Protein AF-A0A3N3RPP2-F1 (afdb_monomer)

Radius of gyration: 21.58 Å; Cα contacts (8 Å, |Δi|>4): 247; chains: 1; bounding box: 49×52×51 Å

Solvent-accessible surface area (backbone atoms only — not comparable to full-atom values): 15433 Å² total; per-residue (Å²): 104,76,77,50,37,67,41,62,64,54,20,53,54,49,34,52,50,49,47,53,53,48,52,54,26,49,79,69,74,69,60,57,75,76,60,50,55,58,38,52,54,33,48,52,41,52,51,50,60,73,68,40,67,64,54,58,57,49,50,56,52,38,20,72,74,71,26,59,71,57,78,78,52,50,74,65,40,25,48,36,26,5,50,34,68,46,33,44,62,52,54,67,40,84,35,64,70,44,52,50,40,31,47,48,40,27,52,35,27,56,74,72,46,84,54,66,67,60,38,51,47,24,38,50,53,29,53,54,30,49,51,44,41,49,54,74,65,55,52,78,73,79,50,65,56,90,91,54,98,74,58,61,88,66,47,65,65,60,55,44,69,46,51,36,98,75,11,37,63,60,40,98,90,41,71,86,28,40,54,59,56,50,49,40,52,49,46,51,49,30,50,44,52,30,48,46,68,45,40,89,52,57,71,60,14,53,52,51,41,52,44,50,53,49,26,50,50,53,38,34,57,35,23,75,40,59,49,59,71,80,56,48,74,70,68,44,47,66,35,54,53,42,49,53,51,51,40,55,51,49,50,56,58,52,42,73,79,47,56,71,72,60,38,52,52,50,53,51,52,52,51,51,51,53,51,53,53,49,51,52,56,63,72,76,104

Structure (mmCIF, N/CA/C/O backbone):
data_AF-A0A3N3RPP2-F1
#
_entry.id   AF-A0A3N3RPP2-F1
#
loop_
_atom_site.group_PDB
_atom_site.id
_atom_site.type_symbol
_atom_site.label_atom_id
_atom_site.label_alt_id
_atom_site.label_comp_id
_atom_site.label_asym_id
_atom_site.label_entity_id
_atom_site.label_seq_id
_atom_site.pdbx_PDB_ins_code
_atom_site.Cartn_x
_atom_site.Cartn_y
_atom_site.Cartn_z
_atom_site.occupancy
_atom_site.B_iso_or_equiv
_atom_site.auth_seq_id
_atom_site.auth_comp_id
_atom_site.auth_asym_id
_atom_site.auth_atom_id
_atom_site.pdbx_PDB_model_num
ATOM 1 N N . MET A 1 1 ? 3.188 -25.349 1.422 1.00 56.44 1 MET A N 1
ATOM 2 C CA . MET A 1 1 ? 4.435 -24.585 1.651 1.00 56.44 1 MET A CA 1
ATOM 3 C C . MET A 1 1 ? 5.275 -24.517 0.391 1.00 56.44 1 MET A C 1
ATOM 5 O O . MET A 1 1 ? 5.331 -23.436 -0.161 1.00 56.44 1 MET A O 1
ATOM 9 N N . ILE A 1 2 ? 5.780 -25.639 -0.134 1.00 58.84 2 ILE A N 1
ATOM 10 C CA . ILE A 1 2 ? 6.580 -25.669 -1.381 1.00 58.84 2 ILE A CA 1
ATOM 11 C C . ILE A 1 2 ? 5.849 -25.000 -2.567 1.00 58.84 2 ILE A C 1
ATOM 13 O O . ILE A 1 2 ? 6.429 -24.249 -3.338 1.00 58.84 2 ILE A O 1
ATOM 17 N N . PHE A 1 3 ? 4.528 -25.182 -2.671 1.00 60.00 3 PHE A N 1
ATOM 18 C CA . PHE A 1 3 ? 3.735 -24.527 -3.720 1.00 60.00 3 PHE A CA 1
ATOM 19 C C . PHE A 1 3 ? 3.575 -23.003 -3.526 1.00 60.00 3 PHE A C 1
ATOM 21 O O . PHE A 1 3 ? 3.452 -22.271 -4.498 1.00 60.00 3 PHE A O 1
ATOM 28 N N . LEU A 1 4 ? 3.594 -22.513 -2.278 1.00 57.47 4 LEU A N 1
ATOM 29 C CA . LEU A 1 4 ? 3.495 -21.077 -1.965 1.00 57.47 4 LEU A CA 1
ATOM 30 C C . LEU A 1 4 ? 4.836 -20.362 -2.172 1.00 57.47 4 LEU A C 1
ATOM 32 O O . LEU A 1 4 ? 4.848 -19.203 -2.574 1.00 57.47 4 LEU A O 1
ATOM 36 N N . THR A 1 5 ? 5.953 -21.049 -1.918 1.00 64.19 5 THR A N 1
ATOM 37 C CA . THR A 1 5 ? 7.308 -20.510 -2.105 1.00 64.19 5 THR A CA 1
ATOM 38 C C . THR A 1 5 ? 7.717 -20.415 -3.577 1.00 64.19 5 THR A C 1
ATOM 40 O O . THR A 1 5 ? 8.609 -19.643 -3.908 1.00 64.19 5 THR A O 1
ATOM 43 N N . ASN A 1 6 ? 7.022 -21.129 -4.466 1.00 71.94 6 ASN A N 1
ATOM 44 C CA . ASN A 1 6 ? 7.250 -21.075 -5.912 1.00 71.94 6 ASN A CA 1
ATOM 45 C C . ASN A 1 6 ? 6.778 -19.740 -6.534 1.00 71.94 6 ASN A C 1
ATOM 47 O O . ASN A 1 6 ? 7.349 -19.245 -7.501 1.00 71.94 6 ASN A O 1
ATOM 51 N N . GLN A 1 7 ? 5.758 -19.091 -5.958 1.00 80.50 7 GLN A N 1
ATOM 52 C CA . GLN A 1 7 ? 5.345 -17.764 -6.416 1.00 80.50 7 GLN A CA 1
ATOM 53 C C . GLN A 1 7 ? 6.217 -16.681 -5.762 1.00 80.50 7 GLN A C 1
ATOM 55 O O . GLN A 1 7 ? 6.037 -16.362 -4.589 1.00 80.50 7 GLN A O 1
ATOM 60 N N . GLU A 1 8 ? 7.119 -16.068 -6.535 1.00 82.12 8 GLU A N 1
ATOM 61 C CA . GLU A 1 8 ? 8.167 -15.150 -6.045 1.00 82.12 8 GLU A CA 1
ATOM 62 C C . GLU A 1 8 ? 7.655 -14.039 -5.112 1.00 82.12 8 GLU A C 1
ATOM 64 O O . GLU A 1 8 ? 8.208 -13.828 -4.033 1.00 82.12 8 GLU A O 1
ATOM 69 N N . GLN A 1 9 ? 6.561 -13.359 -5.475 1.00 81.19 9 GLN A N 1
ATOM 70 C CA . GLN A 1 9 ? 5.974 -12.312 -4.627 1.00 81.19 9 GLN A CA 1
ATOM 71 C C . GLN A 1 9 ? 5.439 -12.854 -3.297 1.00 81.19 9 GLN A C 1
ATOM 73 O O . GLN A 1 9 ? 5.628 -12.236 -2.251 1.00 81.19 9 GLN A O 1
ATOM 78 N N . VAL A 1 10 ? 4.754 -14.001 -3.337 1.00 84.94 10 VAL A N 1
ATOM 79 C CA . VAL A 1 10 ? 4.171 -14.628 -2.144 1.00 84.94 10 VAL A CA 1
ATOM 80 C C . VAL A 1 10 ? 5.288 -15.127 -1.240 1.00 84.94 10 VAL A C 1
ATOM 82 O O . VAL A 1 10 ? 5.221 -14.912 -0.032 1.00 84.94 10 VAL A O 1
ATOM 85 N N . ASN A 1 11 ? 6.339 -15.710 -1.818 1.00 85.62 11 ASN A N 1
ATOM 86 C CA . ASN A 1 11 ? 7.515 -16.157 -1.086 1.00 85.62 11 ASN A CA 1
ATOM 87 C C . ASN A 1 11 ? 8.239 -14.987 -0.405 1.00 85.62 11 ASN A C 1
ATOM 89 O O . ASN A 1 11 ? 8.542 -15.065 0.782 1.00 85.62 11 ASN A O 1
ATOM 93 N N . ALA A 1 12 ? 8.439 -13.869 -1.112 1.00 85.69 12 ALA A N 1
ATOM 94 C CA . ALA A 1 12 ? 9.055 -12.673 -0.541 1.00 85.69 12 ALA A CA 1
ATOM 95 C C . ALA A 1 12 ? 8.231 -12.101 0.627 1.00 85.69 12 ALA A C 1
ATOM 97 O O . ALA A 1 12 ? 8.775 -11.829 1.698 1.00 85.69 12 ALA A O 1
ATOM 98 N N . CYS A 1 13 ? 6.910 -11.967 0.464 1.00 85.56 13 CYS A N 1
ATOM 99 C CA . CYS A 1 13 ? 6.029 -11.521 1.547 1.00 85.56 13 CYS A CA 1
ATOM 100 C C . CYS A 1 13 ? 6.030 -12.498 2.733 1.00 85.56 13 CYS A C 1
ATOM 102 O O . CYS A 1 13 ? 6.073 -12.069 3.888 1.00 85.56 13 CYS A O 1
ATOM 104 N N . PHE A 1 14 ? 6.014 -13.803 2.455 1.00 86.12 14 PHE A N 1
ATOM 105 C CA . PHE A 1 14 ? 6.058 -14.845 3.473 1.00 86.12 14 PHE A CA 1
ATOM 106 C C . PHE A 1 14 ? 7.360 -14.783 4.279 1.00 86.12 14 PHE A C 1
ATOM 108 O O . PHE A 1 14 ? 7.293 -14.707 5.504 1.00 86.12 14 PHE A O 1
ATOM 115 N N . PHE A 1 15 ? 8.514 -14.710 3.609 1.00 86.06 15 PHE A N 1
ATOM 116 C CA . PHE A 1 15 ? 9.828 -14.586 4.242 1.00 86.06 15 PHE A CA 1
ATOM 117 C C . PHE A 1 15 ? 9.906 -13.390 5.196 1.00 86.06 15 PHE A C 1
ATOM 119 O O . PHE A 1 15 ? 10.392 -13.504 6.324 1.00 86.06 15 PHE A O 1
ATOM 126 N N . VAL A 1 16 ? 9.414 -12.229 4.755 1.00 86.25 16 VAL A N 1
ATOM 127 C CA . VAL A 1 16 ? 9.425 -10.998 5.556 1.00 86.25 16 VAL A CA 1
ATOM 128 C C . VAL A 1 16 ? 8.540 -11.153 6.793 1.00 86.25 16 VAL A C 1
ATOM 130 O O . VAL A 1 16 ? 8.982 -10.854 7.903 1.00 86.25 16 VAL A O 1
ATOM 133 N N . LEU A 1 17 ? 7.316 -11.665 6.634 1.00 85.75 17 LEU A N 1
ATOM 134 C CA . LEU A 1 17 ? 6.401 -11.877 7.758 1.00 85.75 17 LEU A CA 1
ATOM 135 C C . LEU A 1 17 ? 6.959 -12.876 8.771 1.00 85.75 17 LEU A C 1
ATOM 137 O O . LEU A 1 17 ? 6.955 -12.589 9.971 1.00 85.75 17 LEU A O 1
ATOM 141 N N . THR A 1 18 ? 7.463 -14.027 8.320 1.00 86.50 18 THR A N 1
ATOM 142 C CA . THR A 1 18 ? 8.032 -15.030 9.231 1.00 86.50 18 THR A CA 1
ATOM 143 C C . THR A 1 18 ? 9.283 -14.512 9.925 1.00 86.50 18 THR A C 1
ATOM 145 O O . THR A 1 18 ? 9.475 -14.807 11.105 1.00 86.50 18 THR A O 1
ATOM 148 N N . SER A 1 19 ? 10.098 -13.696 9.252 1.00 85.44 19 SER A N 1
ATOM 149 C CA . SER A 1 19 ? 11.271 -13.050 9.850 1.00 85.44 19 SER A CA 1
ATOM 150 C C . SER A 1 19 ? 10.877 -12.048 10.936 1.00 85.44 19 SER A C 1
ATOM 152 O O . SER A 1 19 ? 11.414 -12.109 12.041 1.00 85.44 19 SER A O 1
ATOM 154 N N . ILE A 1 20 ? 9.884 -11.188 10.683 1.00 85.56 20 ILE A N 1
ATOM 155 C CA . ILE A 1 20 ? 9.375 -10.229 11.679 1.00 85.56 20 ILE A CA 1
ATOM 156 C C . ILE A 1 20 ? 8.785 -10.959 12.892 1.00 85.56 20 ILE A C 1
ATOM 158 O O . ILE A 1 20 ? 9.089 -10.611 14.033 1.00 85.56 20 ILE A O 1
ATOM 162 N N . VAL A 1 21 ? 7.970 -11.993 12.665 1.00 85.81 21 VAL A N 1
ATOM 163 C CA . VAL A 1 21 ? 7.380 -12.797 13.749 1.00 85.81 21 VAL A CA 1
ATOM 164 C C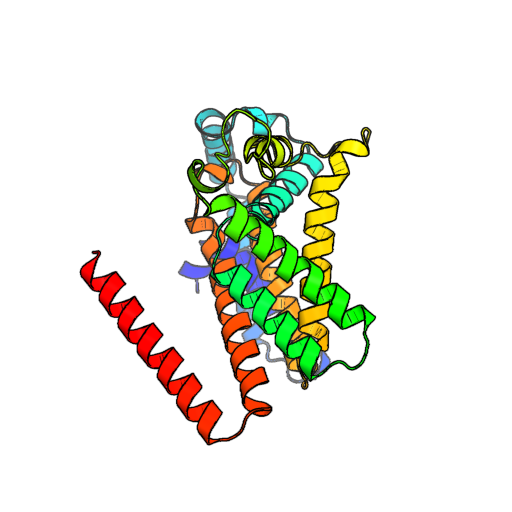 . VAL A 1 21 ? 8.464 -13.528 14.543 1.00 85.81 21 VAL A C 1
ATOM 166 O O . VAL A 1 21 ? 8.405 -13.558 15.771 1.00 85.81 21 VAL A O 1
ATOM 169 N N . SER A 1 22 ? 9.479 -14.071 13.869 1.00 85.69 22 SER A N 1
ATOM 170 C CA . SER A 1 22 ? 10.611 -14.734 14.525 1.00 85.69 22 SER A CA 1
ATOM 171 C C . SER A 1 22 ? 11.380 -13.760 15.414 1.00 85.69 22 SER A C 1
ATOM 173 O O . SER A 1 22 ? 11.577 -14.052 16.590 1.00 85.69 22 SER A O 1
ATOM 175 N N . LEU A 1 23 ? 11.723 -12.571 14.904 1.00 86.00 23 LEU A N 1
ATOM 176 C CA . LEU A 1 23 ? 12.376 -11.515 15.685 1.00 86.00 23 LEU A CA 1
ATOM 177 C C . LEU A 1 23 ? 11.532 -11.104 16.895 1.00 86.00 23 LEU A C 1
ATOM 179 O O . LEU A 1 23 ? 12.048 -11.025 18.009 1.00 86.00 23 LEU A O 1
ATOM 183 N N . TYR A 1 24 ? 10.224 -10.917 16.707 1.00 86.12 24 TYR A N 1
ATOM 184 C CA . TYR A 1 24 ? 9.309 -10.600 17.802 1.00 86.12 24 TYR A CA 1
ATOM 185 C C . TYR A 1 24 ? 9.299 -11.689 18.884 1.00 86.12 24 TYR A C 1
ATOM 187 O O . TYR A 1 24 ? 9.324 -11.385 20.076 1.00 86.12 24 TYR A O 1
ATOM 195 N N . LEU A 1 25 ? 9.277 -12.965 18.501 1.00 86.75 25 LEU A N 1
ATOM 196 C CA . LEU A 1 25 ? 9.286 -14.078 19.452 1.00 86.75 25 LEU A CA 1
ATOM 197 C C . LEU A 1 25 ? 10.641 -14.248 20.155 1.00 86.75 25 LEU A C 1
ATOM 199 O O . LEU A 1 25 ? 10.648 -14.611 21.332 1.00 86.75 25 LEU A O 1
ATOM 203 N N . ILE A 1 26 ? 11.756 -13.953 19.474 1.00 87.88 26 ILE A N 1
ATOM 204 C CA . ILE A 1 26 ? 13.108 -13.939 20.061 1.00 87.88 26 ILE A CA 1
ATOM 205 C C . ILE A 1 26 ? 13.197 -12.864 21.142 1.00 87.88 26 ILE A C 1
ATOM 207 O O . ILE A 1 26 ? 13.562 -13.172 22.273 1.00 87.88 26 ILE A O 1
ATOM 211 N N . VAL A 1 27 ? 12.782 -11.632 20.830 1.00 87.25 27 VAL A N 1
ATOM 212 C CA . VAL A 1 27 ? 12.802 -10.508 21.784 1.00 87.25 27 VAL A CA 1
ATOM 213 C C . VAL A 1 27 ? 11.928 -10.790 23.012 1.00 87.25 27 VAL A C 1
ATOM 215 O O . VAL A 1 27 ? 12.263 -10.376 24.115 1.00 87.25 27 VAL A O 1
ATOM 218 N N . ASN A 1 28 ? 10.834 -11.538 22.848 1.00 86.00 28 ASN A N 1
ATOM 219 C CA . ASN A 1 28 ? 9.948 -11.916 23.953 1.00 86.00 28 ASN A CA 1
ATOM 220 C C . ASN A 1 28 ? 10.333 -13.237 24.651 1.00 86.00 28 ASN A C 1
ATOM 222 O O . ASN A 1 28 ? 9.564 -13.716 25.487 1.00 86.00 28 ASN A O 1
ATOM 226 N N . GLY A 1 29 ? 11.462 -13.862 24.295 1.00 84.25 29 GLY A N 1
ATOM 227 C CA . GLY A 1 29 ? 11.945 -15.106 24.911 1.00 84.25 29 GLY A CA 1
ATOM 228 C C . GLY A 1 29 ? 11.074 -16.346 24.658 1.00 84.25 29 GLY A C 1
ATOM 229 O O . GLY A 1 29 ? 11.224 -17.352 25.343 1.00 84.25 29 GLY A O 1
ATOM 230 N N . ARG A 1 30 ? 10.148 -16.299 23.690 1.00 83.88 30 ARG A N 1
ATOM 231 C CA . ARG A 1 30 ? 9.201 -17.392 23.364 1.00 83.88 30 ARG A CA 1
ATOM 232 C C . ARG A 1 30 ? 9.505 -18.057 22.024 1.00 83.88 30 ARG A C 1
ATOM 234 O O . ARG A 1 30 ? 8.625 -18.649 21.400 1.00 83.88 30 ARG A O 1
ATOM 241 N N . TYR A 1 31 ? 10.729 -17.901 21.537 1.00 83.75 31 TYR A N 1
ATOM 242 C CA . TYR A 1 31 ? 11.098 -18.390 20.222 1.00 83.75 31 TYR A CA 1
ATOM 243 C C . TYR A 1 31 ? 11.218 -19.911 20.196 1.00 83.75 31 TYR A C 1
ATOM 245 O O . TYR A 1 31 ? 11.938 -20.509 20.991 1.00 83.75 31 TYR A O 1
ATOM 253 N N . ASN A 1 32 ? 10.529 -20.534 19.243 1.00 83.69 32 ASN A N 1
ATOM 254 C CA . ASN A 1 32 ? 10.657 -21.956 18.969 1.00 83.69 32 ASN A CA 1
ATOM 255 C C . ASN A 1 32 ? 11.469 -22.139 17.686 1.00 83.69 32 ASN A C 1
ATOM 257 O O . ASN A 1 32 ? 11.074 -21.638 16.634 1.00 83.69 32 ASN A O 1
ATOM 261 N N . TYR A 1 33 ? 12.561 -22.905 17.761 1.00 80.44 33 TYR A N 1
ATOM 262 C CA . TYR A 1 33 ? 13.429 -23.195 16.616 1.00 80.44 33 TYR A CA 1
ATOM 263 C C . TYR A 1 33 ? 12.666 -23.797 15.426 1.00 80.44 33 TYR A C 1
ATOM 265 O O . TYR A 1 33 ? 13.074 -23.613 14.289 1.00 80.44 33 TYR A O 1
ATOM 273 N N . LYS A 1 34 ? 11.517 -24.451 15.644 1.00 82.44 34 LYS A N 1
ATOM 274 C CA . LYS A 1 34 ? 10.678 -24.977 14.555 1.00 82.44 34 LYS A CA 1
ATOM 275 C C . LYS A 1 34 ? 10.177 -23.886 13.595 1.00 82.44 34 LYS A C 1
ATOM 277 O O . LYS A 1 34 ? 9.935 -24.186 12.432 1.00 82.44 34 LYS A O 1
ATOM 282 N N . LEU A 1 35 ? 10.050 -22.631 14.043 1.00 81.00 35 LEU A N 1
ATOM 283 C CA . LEU A 1 35 ? 9.689 -21.500 13.176 1.00 81.00 35 LEU A CA 1
ATOM 284 C C . LEU A 1 35 ? 10.825 -21.092 12.226 1.00 81.00 35 LEU A C 1
ATOM 286 O O . LEU A 1 35 ? 10.535 -20.610 11.131 1.00 81.00 35 LEU A O 1
ATOM 290 N N . SER A 1 36 ? 12.094 -21.329 12.591 1.00 79.38 36 SER A N 1
ATOM 291 C CA . SER A 1 36 ? 13.239 -20.985 11.732 1.00 79.38 36 SER A CA 1
ATOM 292 C C . SER A 1 36 ? 13.231 -21.782 10.432 1.00 79.38 36 SER A C 1
ATOM 294 O O . SER A 1 36 ? 13.593 -21.252 9.385 1.00 79.38 36 SER A O 1
ATOM 296 N N . VAL A 1 37 ? 12.747 -23.027 10.487 1.00 84.38 37 VAL A N 1
ATOM 297 C CA . VAL A 1 37 ? 12.647 -23.936 9.339 1.00 84.38 37 VAL A CA 1
ATOM 298 C C . VAL A 1 37 ? 11.854 -23.292 8.202 1.00 84.38 37 VAL A C 1
ATOM 300 O O . VAL A 1 37 ? 12.259 -23.379 7.046 1.00 84.38 37 VAL A O 1
ATOM 303 N N . PHE A 1 38 ? 10.769 -22.577 8.512 1.00 83.56 38 PHE A N 1
ATOM 304 C CA . PHE A 1 38 ? 9.955 -21.913 7.493 1.00 83.56 38 PHE A CA 1
ATOM 305 C C . PHE A 1 38 ? 10.690 -20.759 6.809 1.00 83.56 38 PHE A C 1
ATOM 307 O O . PHE A 1 38 ? 10.639 -20.653 5.584 1.00 83.56 38 PHE A O 1
ATOM 314 N N . SER A 1 39 ? 11.400 -19.928 7.575 1.00 83.88 39 SER A N 1
ATOM 315 C CA . SER A 1 39 ? 12.201 -18.837 7.012 1.00 83.88 39 SER A CA 1
ATOM 316 C C . SER A 1 39 ? 13.389 -19.360 6.200 1.00 83.88 39 SER A C 1
ATOM 318 O O . SER A 1 39 ? 13.694 -18.794 5.156 1.00 83.88 39 SER A O 1
ATOM 320 N N . ILE A 1 40 ? 14.025 -20.457 6.629 1.00 86.00 40 ILE A N 1
ATOM 321 C CA . ILE A 1 40 ? 15.154 -21.076 5.914 1.00 86.00 40 ILE A CA 1
ATOM 322 C C . ILE A 1 40 ? 14.700 -21.659 4.572 1.00 86.00 40 ILE A C 1
ATOM 324 O O . ILE A 1 40 ? 15.331 -21.387 3.555 1.00 86.00 40 ILE A O 1
ATOM 328 N N . ILE A 1 41 ? 13.594 -22.413 4.546 1.00 86.94 41 ILE A N 1
ATOM 329 C CA . ILE A 1 41 ? 13.043 -22.970 3.298 1.00 86.94 41 ILE A CA 1
ATOM 330 C C . ILE A 1 41 ? 12.660 -21.840 2.336 1.00 86.94 41 ILE A C 1
ATOM 332 O O . ILE A 1 41 ? 13.009 -21.878 1.161 1.00 86.94 41 ILE A O 1
ATOM 336 N N . SER A 1 42 ? 11.982 -20.807 2.841 1.00 87.56 42 SER A N 1
ATOM 337 C CA . SER A 1 42 ? 11.590 -19.643 2.043 1.00 87.56 42 SER A CA 1
ATOM 338 C C . SER A 1 42 ? 12.802 -18.900 1.463 1.00 87.56 42 SER A C 1
ATOM 340 O O . SER A 1 42 ? 12.799 -18.559 0.279 1.00 87.56 42 SER A O 1
ATOM 342 N N . LEU A 1 43 ? 13.869 -18.727 2.253 1.00 87.25 43 LEU A N 1
ATOM 343 C CA . LEU A 1 43 ? 15.124 -18.128 1.800 1.00 87.25 43 LEU A CA 1
ATOM 344 C C . LEU A 1 43 ? 15.820 -18.975 0.728 1.00 87.25 43 LEU A C 1
ATOM 346 O O . LEU A 1 43 ? 16.273 -18.426 -0.273 1.00 87.25 43 LEU A O 1
ATOM 350 N N . ALA A 1 44 ? 15.889 -20.294 0.919 1.00 87.88 44 ALA A N 1
ATOM 351 C CA . ALA A 1 44 ? 16.488 -21.206 -0.052 1.00 87.88 44 ALA A CA 1
ATOM 352 C C . ALA A 1 44 ? 15.769 -21.128 -1.409 1.00 87.88 44 ALA A C 1
ATOM 354 O O . ALA A 1 44 ? 16.420 -21.022 -2.446 1.00 87.88 44 ALA A O 1
ATOM 355 N N . GLU A 1 45 ? 14.437 -21.082 -1.395 1.00 87.00 45 GLU A N 1
ATOM 356 C CA . GLU A 1 45 ? 13.607 -20.919 -2.594 1.00 87.00 45 GLU A CA 1
ATOM 357 C C . GLU A 1 45 ? 13.786 -19.540 -3.252 1.00 87.00 45 GLU A C 1
ATOM 359 O O . GLU A 1 45 ? 13.855 -19.447 -4.475 1.00 87.00 45 GLU A O 1
ATOM 364 N N . LEU A 1 46 ? 13.930 -18.457 -2.472 1.00 86.31 46 LEU A N 1
ATOM 365 C CA . LEU A 1 46 ? 14.236 -17.129 -3.027 1.00 86.31 46 LEU A CA 1
ATOM 366 C C . LEU A 1 46 ? 15.605 -17.108 -3.719 1.00 86.31 46 LEU A C 1
ATOM 368 O O . LEU A 1 46 ? 15.722 -16.585 -4.827 1.00 86.31 46 LEU A O 1
ATOM 372 N N . ILE A 1 47 ? 16.630 -17.694 -3.093 1.00 87.00 47 ILE A N 1
ATOM 373 C CA . ILE A 1 47 ? 17.972 -17.808 -3.681 1.00 87.00 47 ILE A CA 1
ATOM 374 C C . ILE A 1 47 ? 17.910 -18.647 -4.958 1.00 87.00 47 ILE A C 1
ATOM 376 O O . ILE A 1 47 ? 18.463 -18.244 -5.981 1.00 87.00 47 ILE A O 1
ATOM 380 N N . PHE A 1 48 ? 17.205 -19.778 -4.927 1.00 86.62 48 PHE A N 1
ATOM 381 C CA . PHE A 1 48 ? 17.016 -20.627 -6.098 1.00 86.62 48 PHE A CA 1
ATOM 382 C C . PHE A 1 48 ? 16.336 -19.857 -7.240 1.00 86.62 48 PHE A C 1
ATOM 384 O O . PHE A 1 48 ? 16.876 -19.798 -8.344 1.00 86.62 48 PHE A O 1
ATOM 391 N N . SER A 1 49 ? 15.227 -19.162 -6.970 1.00 83.75 49 SER A N 1
ATOM 392 C CA . SER A 1 49 ? 14.531 -18.370 -7.992 1.00 83.75 49 SER A CA 1
ATOM 393 C C . SER A 1 49 ? 15.433 -17.291 -8.599 1.00 83.75 49 SER A C 1
ATOM 395 O O . SER A 1 49 ? 15.494 -17.147 -9.819 1.00 83.75 49 SER A O 1
ATOM 397 N N . LEU A 1 50 ? 16.207 -16.574 -7.780 1.00 81.56 50 LEU A N 1
ATOM 398 C CA . LEU A 1 50 ? 17.092 -15.502 -8.253 1.00 81.56 50 LEU A CA 1
ATOM 399 C C . LEU A 1 50 ? 18.317 -16.004 -9.033 1.00 81.56 50 LEU A C 1
ATOM 401 O O . LEU A 1 50 ? 18.814 -15.294 -9.904 1.00 81.56 50 LEU A O 1
ATOM 405 N N . THR A 1 51 ? 18.815 -17.202 -8.725 1.00 84.00 51 THR A N 1
ATOM 406 C CA . THR A 1 51 ? 20.033 -17.761 -9.339 1.00 84.00 51 THR A CA 1
ATOM 407 C C . THR A 1 51 ? 19.762 -18.592 -10.589 1.00 84.00 51 THR A C 1
ATOM 409 O O . THR A 1 51 ? 20.691 -18.888 -11.342 1.00 84.00 51 THR A O 1
ATOM 412 N N . THR A 1 52 ? 18.506 -18.957 -10.856 1.00 85.62 52 THR A N 1
ATOM 413 C CA . THR A 1 52 ? 18.174 -19.752 -12.042 1.00 85.62 52 THR A CA 1
ATOM 414 C C . THR A 1 52 ? 18.378 -18.957 -13.344 1.00 85.62 52 THR A C 1
ATOM 416 O O . THR A 1 52 ? 17.779 -17.896 -13.542 1.00 85.62 52 THR A O 1
ATOM 419 N N . PRO A 1 53 ? 19.157 -19.482 -14.311 1.00 83.38 53 PRO A N 1
ATOM 420 C CA . PRO A 1 53 ? 19.432 -18.780 -15.568 1.00 83.38 53 PRO A CA 1
ATOM 421 C C . PRO A 1 53 ? 18.180 -18.635 -16.449 1.00 83.38 53 PRO A C 1
ATOM 423 O O . PRO A 1 53 ? 18.075 -17.700 -17.244 1.00 83.38 53 PRO A O 1
ATOM 426 N N . GLY A 1 54 ? 17.196 -19.526 -16.278 1.00 83.25 54 GLY A N 1
ATOM 427 C CA . GLY A 1 54 ? 15.916 -19.468 -16.985 1.00 83.25 54 GLY A CA 1
ATOM 428 C C . GLY A 1 54 ? 15.140 -18.175 -16.723 1.00 83.25 54 GLY A C 1
ATOM 429 O O . GLY A 1 54 ? 14.502 -17.655 -17.639 1.00 83.25 54 GLY A O 1
ATOM 430 N N . ASN A 1 55 ? 15.255 -17.599 -15.522 1.00 82.38 55 ASN A N 1
ATOM 431 C CA . ASN A 1 55 ? 14.614 -16.328 -15.195 1.00 82.38 55 ASN A CA 1
ATOM 432 C C . ASN A 1 55 ? 15.205 -15.158 -15.995 1.00 82.38 55 ASN A C 1
ATOM 434 O O . ASN A 1 55 ? 14.453 -14.317 -16.488 1.00 82.38 55 ASN A O 1
ATOM 438 N N . ALA A 1 56 ? 16.523 -15.142 -16.214 1.00 82.75 56 ALA A N 1
ATOM 439 C CA . ALA A 1 56 ? 17.177 -14.126 -17.040 1.00 82.75 56 ALA A CA 1
ATOM 440 C C . ALA A 1 56 ? 16.785 -14.244 -18.525 1.00 82.75 56 ALA A C 1
ATOM 442 O O . ALA A 1 56 ? 16.476 -13.238 -19.167 1.00 82.75 56 ALA A O 1
ATOM 443 N N . LEU A 1 57 ? 16.731 -15.471 -19.061 1.00 86.31 57 LEU A N 1
ATOM 444 C CA . LEU A 1 57 ? 16.296 -15.723 -20.441 1.00 86.31 57 LEU A CA 1
ATOM 445 C C . LEU A 1 57 ? 14.828 -15.334 -20.660 1.00 86.31 57 LEU A C 1
ATOM 447 O O . LEU A 1 57 ? 14.496 -14.691 -21.659 1.00 86.31 57 LEU A O 1
ATOM 451 N N . ARG A 1 58 ? 13.952 -15.665 -19.703 1.00 85.12 58 ARG A N 1
ATOM 452 C CA . ARG A 1 58 ? 12.543 -15.259 -19.729 1.00 85.12 58 ARG A CA 1
ATOM 453 C C . ARG A 1 58 ? 12.402 -13.741 -19.675 1.00 85.12 58 ARG A C 1
ATOM 455 O O . ARG A 1 58 ? 11.681 -13.187 -20.499 1.00 85.12 58 ARG A O 1
ATOM 462 N N . ALA A 1 59 ? 13.123 -13.072 -18.776 1.00 83.44 59 ALA A N 1
ATOM 463 C CA . ALA A 1 59 ? 13.094 -11.616 -18.680 1.00 83.44 59 ALA A CA 1
ATOM 464 C C . ALA A 1 59 ? 13.532 -10.952 -19.998 1.00 83.44 59 ALA A C 1
ATOM 466 O O . ALA A 1 59 ? 12.886 -10.010 -20.447 1.00 83.44 59 ALA A O 1
ATOM 467 N N . ALA A 1 60 ? 14.568 -11.469 -20.668 1.00 84.75 60 ALA A N 1
ATOM 468 C CA . ALA A 1 60 ? 14.996 -10.964 -21.975 1.00 84.75 60 ALA A CA 1
ATOM 469 C C . ALA A 1 60 ? 13.913 -11.135 -23.059 1.00 84.75 60 ALA A C 1
ATOM 471 O O . ALA A 1 60 ? 13.672 -10.218 -23.846 1.00 84.75 60 ALA A O 1
ATOM 472 N N . HIS A 1 61 ? 13.223 -12.280 -23.078 1.00 86.25 61 HIS A N 1
ATOM 473 C CA . HIS A 1 61 ? 12.103 -12.511 -23.993 1.00 86.25 61 HIS A CA 1
ATOM 474 C C . HIS A 1 61 ? 10.907 -11.591 -23.690 1.00 86.25 61 HIS A C 1
ATOM 476 O O . HIS A 1 61 ? 10.302 -11.035 -24.606 1.00 86.25 61 HIS A O 1
ATOM 482 N N . GLU A 1 62 ? 10.586 -11.386 -22.411 1.00 85.12 62 GLU A N 1
ATOM 483 C CA . GLU A 1 62 ? 9.492 -10.518 -21.966 1.00 85.12 62 GLU A CA 1
ATOM 484 C C . GLU A 1 62 ? 9.754 -9.039 -22.263 1.00 85.12 62 GLU A C 1
ATOM 486 O O . GLU A 1 62 ? 8.828 -8.343 -22.673 1.00 85.12 62 GLU A O 1
ATOM 491 N N . ILE A 1 63 ? 10.999 -8.570 -22.130 1.00 85.94 63 ILE A N 1
ATOM 492 C CA . ILE A 1 63 ? 11.392 -7.208 -22.523 1.00 85.94 63 ILE A CA 1
ATOM 493 C C . ILE A 1 63 ? 11.094 -6.986 -24.005 1.00 85.94 63 ILE A C 1
ATOM 495 O O . ILE A 1 63 ? 10.411 -6.031 -24.354 1.00 85.94 63 ILE A O 1
ATOM 499 N N . ASN A 1 64 ? 11.537 -7.894 -24.876 1.00 85.44 64 ASN A N 1
ATOM 500 C CA . ASN A 1 64 ? 11.325 -7.744 -26.318 1.00 85.44 64 ASN A CA 1
ATOM 501 C C . ASN A 1 64 ? 9.843 -7.822 -26.714 1.00 85.44 64 ASN A C 1
ATOM 503 O O . ASN A 1 64 ? 9.434 -7.181 -27.678 1.00 85.44 64 ASN A O 1
ATOM 507 N N . LYS A 1 65 ? 9.048 -8.617 -25.990 1.00 85.25 65 LYS A N 1
ATOM 508 C CA . LYS A 1 65 ? 7.640 -8.869 -26.318 1.00 85.25 65 LYS A CA 1
ATOM 509 C C . LYS A 1 65 ? 6.679 -7.821 -25.759 1.00 85.25 65 LYS A C 1
ATOM 511 O O . LYS A 1 65 ? 5.731 -7.454 -26.444 1.00 85.25 65 LYS A O 1
ATOM 516 N N . TRP A 1 66 ? 6.873 -7.409 -24.509 1.00 79.44 66 TRP A N 1
ATOM 517 C CA . TRP A 1 66 ? 5.882 -6.631 -23.760 1.00 79.44 66 TRP A CA 1
ATOM 518 C C . TRP A 1 66 ? 6.326 -5.207 -23.482 1.00 79.44 66 TRP A C 1
ATOM 520 O O . TRP A 1 66 ? 5.485 -4.314 -23.479 1.00 79.44 66 TRP A O 1
ATOM 530 N N . PHE A 1 67 ? 7.616 -4.988 -23.215 1.00 81.62 67 PHE A N 1
ATOM 531 C CA . PHE A 1 67 ? 8.081 -3.677 -22.780 1.00 81.62 67 PHE A CA 1
ATOM 532 C C . PHE A 1 67 ? 9.541 -3.402 -23.180 1.00 81.62 67 PHE A C 1
ATOM 534 O O . PHE A 1 67 ? 10.440 -3.474 -22.337 1.00 81.62 67 PHE A O 1
ATOM 541 N N . PRO A 1 68 ? 9.804 -3.072 -24.463 1.00 80.00 68 PRO A N 1
ATOM 542 C CA . PRO A 1 68 ? 11.169 -2.908 -24.977 1.00 80.00 68 PRO A CA 1
ATOM 543 C C . PRO A 1 68 ? 11.953 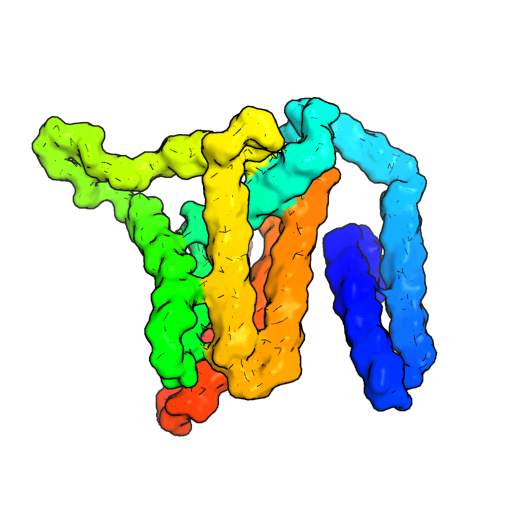-1.781 -24.294 1.00 80.00 68 PRO A C 1
ATOM 545 O O . PRO A 1 68 ? 13.156 -1.908 -24.056 1.00 80.00 68 PRO A O 1
ATOM 548 N N . GLU A 1 69 ? 11.269 -0.697 -23.918 1.00 81.00 69 GLU A N 1
ATOM 549 C CA . GLU A 1 69 ? 11.873 0.468 -23.256 1.00 81.00 69 GLU A CA 1
ATOM 550 C C . GLU A 1 69 ? 12.432 0.148 -21.859 1.00 81.00 69 GLU A C 1
ATOM 552 O O . GLU A 1 69 ? 13.366 0.809 -21.398 1.00 81.00 69 GLU A O 1
ATOM 557 N N . TYR A 1 70 ? 11.960 -0.935 -21.227 1.00 83.12 70 TYR A N 1
ATOM 558 C CA . TYR A 1 70 ? 12.454 -1.421 -19.935 1.00 83.12 70 TYR A CA 1
ATOM 559 C C . TYR A 1 70 ? 13.956 -1.732 -19.936 1.00 83.12 70 TYR A C 1
ATOM 561 O O . TYR A 1 70 ? 14.610 -1.665 -18.892 1.00 83.12 70 TYR A O 1
ATOM 569 N N . LYS A 1 71 ? 14.531 -2.053 -21.104 1.00 82.75 71 LYS A N 1
ATOM 570 C CA . LYS A 1 71 ? 15.970 -2.317 -21.252 1.00 82.75 71 LYS A CA 1
ATOM 571 C C . LYS A 1 71 ? 16.828 -1.117 -20.838 1.00 82.75 71 LYS A C 1
ATOM 573 O O . LYS A 1 71 ? 17.918 -1.307 -20.309 1.00 82.75 71 LYS A O 1
ATOM 578 N N . ASN A 1 72 ? 16.317 0.096 -21.039 1.00 84.00 72 ASN A N 1
ATOM 579 C CA . ASN A 1 72 ? 17.026 1.343 -20.754 1.00 84.00 72 ASN A CA 1
ATOM 580 C C . ASN A 1 72 ? 16.742 1.871 -19.337 1.00 84.00 72 ASN A C 1
ATOM 582 O O . ASN A 1 72 ? 17.146 2.982 -18.992 1.00 84.00 72 ASN A O 1
ATOM 586 N N . PHE A 1 73 ? 16.007 1.118 -18.511 1.00 83.44 73 PHE A N 1
ATOM 587 C CA . PHE A 1 73 ? 15.611 1.578 -17.186 1.00 83.44 73 PHE A CA 1
ATOM 588 C C . PHE A 1 73 ? 16.706 1.332 -16.153 1.00 83.44 73 PHE A C 1
ATOM 590 O O . PHE A 1 73 ? 17.076 0.195 -15.848 1.00 83.44 73 PHE A O 1
ATOM 597 N N . ASN A 1 74 ? 17.138 2.424 -15.528 1.00 86.56 74 ASN A N 1
ATOM 598 C CA . ASN A 1 74 ? 17.971 2.378 -14.336 1.00 86.56 74 ASN A CA 1
ATOM 599 C C . ASN A 1 74 ? 17.147 1.945 -13.114 1.00 86.56 74 ASN A C 1
ATOM 601 O O . ASN A 1 74 ? 15.915 1.906 -13.146 1.00 86.56 74 ASN A O 1
ATOM 605 N N . PHE A 1 75 ? 17.829 1.658 -12.003 1.00 85.25 75 PHE A N 1
ATOM 606 C CA . PHE A 1 75 ? 17.191 1.266 -10.741 1.00 85.25 75 PHE A CA 1
ATOM 607 C C . PHE A 1 75 ? 16.073 2.233 -10.306 1.00 85.25 75 PHE A C 1
ATOM 609 O O . PHE A 1 75 ? 14.991 1.792 -9.928 1.00 85.25 75 PHE A O 1
ATOM 616 N N . LEU A 1 76 ? 16.304 3.545 -10.422 1.00 84.88 76 LEU A N 1
ATOM 617 C CA . LEU A 1 76 ? 15.322 4.570 -10.052 1.00 84.88 76 LEU A CA 1
ATOM 618 C C . LEU A 1 76 ? 14.072 4.545 -10.933 1.00 84.88 76 LEU A C 1
ATOM 620 O O . LEU A 1 76 ? 12.972 4.674 -10.414 1.00 84.88 76 LEU A O 1
ATOM 624 N N . ASN A 1 77 ? 14.227 4.304 -12.236 1.00 83.81 77 ASN A N 1
ATOM 625 C CA . ASN A 1 77 ? 13.097 4.216 -13.160 1.00 83.81 77 ASN A CA 1
ATOM 626 C C . ASN A 1 77 ? 12.242 2.981 -12.849 1.00 83.81 77 ASN A C 1
ATOM 628 O O . ASN A 1 77 ? 11.021 3.051 -12.885 1.00 83.81 77 ASN A O 1
ATOM 632 N N . LYS A 1 78 ? 12.874 1.858 -12.480 1.00 86.62 78 LYS A N 1
ATOM 633 C CA . LYS A 1 78 ? 12.172 0.635 -12.046 1.00 86.62 78 LYS A CA 1
ATOM 634 C C . LYS A 1 78 ? 11.415 0.847 -10.735 1.00 86.62 78 LYS A C 1
ATOM 636 O O . LYS A 1 78 ? 10.279 0.399 -10.589 1.00 86.62 78 LYS A O 1
ATOM 641 N N . LEU A 1 79 ? 12.024 1.566 -9.795 1.00 87.00 79 LEU A N 1
ATOM 642 C CA . LEU A 1 79 ? 11.383 1.934 -8.536 1.00 87.00 79 LEU A CA 1
ATOM 643 C C . LEU A 1 79 ? 10.189 2.870 -8.774 1.00 87.00 79 LEU A C 1
ATOM 645 O O . LEU A 1 79 ? 9.107 2.622 -8.241 1.00 87.00 79 LEU A O 1
ATOM 649 N N . ASP A 1 80 ? 10.353 3.895 -9.612 1.00 85.50 80 ASP A N 1
ATOM 650 C CA . ASP A 1 80 ? 9.278 4.813 -9.999 1.00 85.50 80 ASP A CA 1
ATOM 651 C C . ASP A 1 80 ? 8.136 4.091 -10.724 1.00 85.50 80 ASP A C 1
ATOM 653 O O . ASP A 1 80 ? 6.966 4.311 -10.420 1.00 85.50 80 ASP A O 1
ATOM 657 N N . LEU A 1 81 ? 8.459 3.153 -11.615 1.00 85.12 81 LEU A N 1
ATOM 658 C CA . LEU A 1 81 ? 7.483 2.290 -12.273 1.00 85.12 81 LEU A CA 1
ATOM 659 C C . LEU A 1 81 ? 6.663 1.495 -11.246 1.00 85.12 81 LEU A C 1
ATOM 661 O O . LEU A 1 81 ? 5.436 1.443 -11.334 1.00 85.12 81 LEU A O 1
ATOM 665 N N . GLY A 1 82 ? 7.326 0.943 -10.226 1.00 86.12 82 GLY A N 1
ATOM 666 C CA . GLY A 1 82 ? 6.678 0.282 -9.095 1.00 86.12 82 GLY A CA 1
ATOM 667 C C . GLY A 1 82 ? 5.720 1.212 -8.346 1.00 86.12 82 GLY A C 1
ATOM 668 O O . GLY A 1 82 ? 4.553 0.855 -8.160 1.00 86.12 82 GLY A O 1
ATOM 669 N N . ILE A 1 83 ? 6.175 2.416 -7.972 1.00 86.75 83 ILE A N 1
ATOM 670 C CA . ILE A 1 83 ? 5.358 3.415 -7.258 1.00 86.75 83 ILE A CA 1
ATOM 671 C C . ILE A 1 83 ? 4.170 3.862 -8.112 1.00 86.75 83 ILE A C 1
ATOM 673 O O . ILE A 1 83 ? 3.044 3.863 -7.622 1.00 86.75 83 ILE A O 1
ATOM 677 N N . SER A 1 84 ? 4.390 4.192 -9.384 1.00 83.06 84 SER A N 1
ATOM 678 C CA . SER A 1 84 ? 3.353 4.593 -10.342 1.00 83.06 84 SER A CA 1
ATOM 679 C C . SER A 1 84 ? 2.277 3.517 -10.484 1.00 83.06 84 SER A C 1
ATOM 681 O O . SER A 1 84 ? 1.077 3.791 -10.403 1.00 83.06 84 SER A O 1
ATOM 683 N N . SER A 1 85 ? 2.716 2.262 -10.597 1.00 81.44 85 SER A N 1
ATOM 684 C CA . SER A 1 85 ? 1.833 1.111 -10.752 1.00 81.44 85 SER A CA 1
ATOM 685 C C . SER A 1 85 ? 0.987 0.793 -9.513 1.00 81.44 85 SER A C 1
ATOM 687 O O . SER A 1 85 ? 0.024 0.035 -9.615 1.00 81.44 85 SER A O 1
ATOM 689 N N . PHE A 1 86 ? 1.352 1.340 -8.351 1.00 84.38 86 PHE A N 1
ATOM 690 C CA . PHE A 1 86 ? 0.531 1.355 -7.142 1.00 84.38 86 PHE A CA 1
ATOM 691 C C . PHE A 1 86 ? -0.321 2.633 -7.079 1.00 84.38 86 PHE A C 1
ATOM 693 O O . PHE A 1 86 ? -1.524 2.582 -6.856 1.00 84.38 86 PHE A O 1
ATOM 700 N N . GLY A 1 87 ? 0.286 3.788 -7.331 1.00 77.94 87 GLY A N 1
ATOM 701 C CA . GLY A 1 87 ? -0.354 5.095 -7.247 1.00 77.94 87 GLY A CA 1
ATOM 702 C C . GLY A 1 87 ? -1.628 5.203 -8.074 1.00 77.94 87 GLY A C 1
ATOM 703 O O . GLY A 1 87 ? -2.690 5.528 -7.538 1.00 77.94 87 GLY A O 1
ATOM 704 N N . LYS A 1 88 ? -1.533 4.887 -9.369 1.00 73.81 88 LYS A N 1
ATOM 705 C CA . LYS A 1 88 ? -2.649 5.064 -10.299 1.00 73.81 88 LYS A CA 1
ATOM 706 C C . LYS A 1 88 ? -3.839 4.137 -9.981 1.00 73.81 88 LYS A C 1
ATOM 708 O O . LYS A 1 88 ? -4.896 4.678 -9.666 1.00 73.81 88 LYS A O 1
ATOM 713 N N . PRO A 1 89 ? -3.694 2.795 -9.915 1.00 71.56 89 PRO A N 1
ATOM 714 C CA . PRO A 1 89 ? -4.840 1.894 -9.734 1.00 71.56 89 PRO A CA 1
ATOM 715 C C . PRO A 1 89 ? -5.554 2.006 -8.387 1.00 71.56 89 PRO A C 1
ATOM 717 O O . PRO A 1 89 ? -6.694 1.558 -8.244 1.00 71.56 89 PRO A O 1
ATOM 720 N N . PHE A 1 90 ? -4.873 2.545 -7.377 1.00 75.62 90 PHE A N 1
ATOM 721 C CA . PHE A 1 90 ? -5.349 2.495 -6.000 1.00 75.62 90 PHE A CA 1
ATOM 722 C C . PHE A 1 90 ? -5.749 3.852 -5.431 1.00 75.62 90 PHE A C 1
ATOM 724 O O . PHE A 1 90 ? -6.686 3.909 -4.639 1.00 75.62 90 PHE A O 1
ATOM 731 N N . PHE A 1 91 ? -5.112 4.945 -5.857 1.00 72.88 91 PHE A N 1
ATOM 732 C CA . PHE A 1 91 ? -5.532 6.290 -5.453 1.00 72.88 91 PHE A CA 1
ATOM 733 C C . PHE A 1 91 ? -6.306 7.031 -6.540 1.00 72.88 91 PHE A C 1
ATOM 735 O O . PHE A 1 91 ? -7.100 7.906 -6.195 1.00 72.88 91 PHE A O 1
ATOM 742 N N . LEU A 1 92 ? -6.078 6.714 -7.819 1.00 67.81 92 LEU A N 1
ATOM 743 C CA . LEU A 1 92 ? -6.502 7.554 -8.947 1.00 67.81 92 LEU A CA 1
ATOM 744 C C . LEU A 1 92 ? -7.396 6.829 -9.972 1.00 67.81 92 LEU A C 1
ATOM 746 O O . LEU A 1 92 ? -7.845 7.455 -10.927 1.00 67.81 92 LEU A O 1
ATOM 750 N N . ASP A 1 93 ? -7.684 5.544 -9.764 1.00 71.19 93 ASP A N 1
ATOM 751 C CA . ASP A 1 93 ? -8.648 4.770 -10.549 1.00 71.19 93 ASP A CA 1
ATOM 752 C C . ASP A 1 93 ? -9.901 4.437 -9.716 1.00 71.19 93 ASP A C 1
ATOM 754 O O . ASP A 1 93 ? -9.980 4.679 -8.509 1.00 71.19 93 ASP A O 1
ATOM 758 N N . MET A 1 94 ? -10.897 3.850 -10.382 1.00 66.50 94 MET A N 1
ATOM 759 C CA . MET A 1 94 ? -12.241 3.525 -9.880 1.00 66.50 94 MET A CA 1
ATOM 760 C C . MET A 1 94 ? -12.287 2.343 -8.894 1.00 66.50 94 MET A C 1
ATOM 762 O O . MET A 1 94 ? -13.143 1.460 -8.990 1.00 66.50 94 MET A O 1
ATOM 766 N N . ASN A 1 95 ? -11.360 2.289 -7.939 1.00 76.75 95 ASN A N 1
ATOM 767 C CA . ASN A 1 95 ? -11.229 1.159 -7.028 1.00 76.75 95 ASN A CA 1
ATOM 768 C C . ASN A 1 95 ? -12.093 1.318 -5.771 1.00 76.75 95 ASN A C 1
ATOM 770 O O . ASN A 1 95 ? -11.718 1.983 -4.805 1.00 76.75 95 ASN A O 1
ATOM 774 N N . ILE A 1 96 ? -13.240 0.637 -5.765 1.00 81.38 96 ILE A N 1
ATOM 775 C CA . ILE A 1 96 ? -14.219 0.688 -4.670 1.00 81.38 96 ILE A CA 1
ATOM 776 C C . ILE A 1 96 ? -13.609 0.232 -3.333 1.00 81.38 96 ILE A C 1
ATOM 778 O O . ILE A 1 96 ? -13.949 0.785 -2.288 1.00 81.38 96 ILE A O 1
ATOM 782 N N . LEU A 1 97 ? -12.689 -0.741 -3.340 1.00 82.56 97 LEU A N 1
ATOM 783 C CA . LEU A 1 97 ? -12.078 -1.249 -2.105 1.00 82.56 97 LEU A CA 1
ATOM 784 C C . LEU A 1 97 ? -11.184 -0.204 -1.432 1.00 82.56 97 LEU A C 1
ATOM 786 O O . LEU A 1 97 ? -11.217 -0.070 -0.209 1.00 82.56 97 LEU A O 1
ATOM 790 N N . PHE A 1 98 ? -10.419 0.558 -2.214 1.00 84.12 98 PHE A N 1
ATOM 791 C CA . PHE A 1 98 ? -9.607 1.653 -1.680 1.00 84.12 98 PHE A CA 1
ATOM 792 C C . PHE A 1 98 ? -10.461 2.829 -1.221 1.00 84.12 98 PHE A C 1
ATOM 794 O O . PHE A 1 98 ? -10.211 3.360 -0.140 1.00 84.12 98 PHE A O 1
ATOM 801 N N . LEU A 1 99 ? -11.503 3.182 -1.981 1.00 86.25 99 LEU A N 1
ATOM 802 C CA . LEU A 1 99 ? -12.460 4.209 -1.569 1.00 86.25 99 LEU A CA 1
ATOM 803 C C . LEU A 1 99 ? -13.081 3.865 -0.207 1.00 86.25 99 LEU A C 1
ATOM 805 O O . LEU A 1 99 ? -13.110 4.701 0.700 1.00 86.25 99 LEU A O 1
ATOM 809 N N . LEU A 1 100 ? -13.519 2.612 -0.042 1.00 89.31 100 LEU A N 1
ATOM 810 C CA . LEU A 1 100 ? -14.066 2.107 1.213 1.00 89.31 100 LEU A CA 1
ATOM 811 C C . LEU A 1 100 ? -13.028 2.151 2.342 1.00 89.31 100 LEU A C 1
ATOM 813 O O . LEU A 1 100 ? -13.348 2.589 3.445 1.00 89.31 100 LEU A O 1
ATOM 817 N N . LEU A 1 101 ? -11.783 1.739 2.081 1.00 90.69 101 LEU A N 1
ATOM 818 C CA . LEU A 1 101 ? -10.709 1.802 3.072 1.00 90.69 101 LEU A CA 1
ATOM 819 C C . LEU A 1 101 ? -10.465 3.243 3.545 1.00 90.69 101 LEU A C 1
ATOM 821 O O . LEU A 1 101 ? -10.449 3.485 4.754 1.00 90.69 101 LEU A O 1
ATOM 825 N N . PHE A 1 102 ? -10.317 4.203 2.627 1.00 91.31 102 PHE A N 1
ATOM 826 C CA . PHE A 1 102 ? -10.109 5.608 2.992 1.00 91.31 102 PHE A CA 1
ATOM 827 C C . PHE A 1 102 ? -11.287 6.173 3.778 1.00 91.31 102 PHE A C 1
ATOM 829 O O . PHE A 1 102 ? -11.074 6.845 4.787 1.00 91.31 102 PHE A O 1
ATOM 836 N N . PHE A 1 103 ? -12.514 5.848 3.370 1.00 91.69 103 PHE A N 1
ATOM 837 C CA . PHE A 1 103 ? -13.717 6.250 4.089 1.00 91.69 103 PHE A CA 1
ATOM 838 C C . PHE A 1 103 ? -13.731 5.726 5.532 1.00 91.69 103 PHE A C 1
ATOM 840 O O . PHE A 1 103 ? -13.974 6.490 6.468 1.00 91.69 103 PHE A O 1
ATOM 847 N N . LEU A 1 104 ? -13.431 4.439 5.736 1.00 92.00 104 LEU A N 1
ATOM 848 C CA . LEU A 1 104 ? -13.434 3.825 7.066 1.00 92.00 104 LEU A CA 1
ATOM 849 C C . LEU A 1 104 ? -12.338 4.397 7.969 1.00 92.00 104 LEU A C 1
ATOM 851 O O . LEU A 1 104 ? -12.602 4.673 9.140 1.00 92.0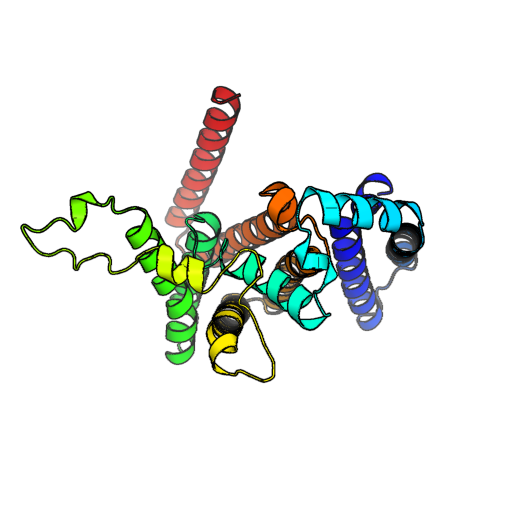0 104 LEU A O 1
ATOM 855 N N . ILE A 1 105 ? -11.128 4.603 7.440 1.00 92.81 105 ILE A N 1
ATOM 856 C CA . ILE A 1 105 ? -10.022 5.201 8.202 1.00 92.81 105 ILE A CA 1
ATOM 857 C C . ILE A 1 105 ? -10.332 6.657 8.561 1.00 92.81 105 ILE A C 1
ATOM 859 O O . ILE A 1 105 ? -10.140 7.049 9.715 1.00 92.81 105 ILE A O 1
ATOM 863 N N . PHE A 1 106 ? -10.875 7.441 7.625 1.00 93.25 106 PHE A N 1
ATOM 864 C CA . PHE A 1 106 ? -11.351 8.799 7.895 1.00 93.25 106 PHE A CA 1
ATOM 865 C C . PHE A 1 106 ? -12.421 8.813 8.998 1.00 93.25 106 PHE A C 1
ATOM 867 O O . PHE A 1 106 ? -12.299 9.569 9.963 1.00 93.25 106 PHE A O 1
ATOM 874 N N . LEU A 1 107 ? -13.426 7.936 8.917 1.00 91.38 107 LEU A N 1
ATOM 875 C CA . LEU A 1 107 ? -14.497 7.846 9.913 1.00 91.38 107 LEU A CA 1
ATOM 876 C C . LEU A 1 107 ? -13.971 7.451 11.302 1.00 91.38 107 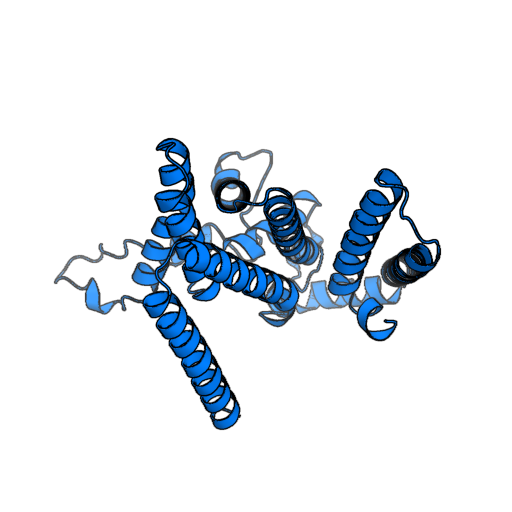LEU A C 1
ATOM 878 O O . LEU A 1 107 ? -14.366 8.051 12.306 1.00 91.38 107 LEU A O 1
ATOM 882 N N . LEU A 1 108 ? -13.074 6.464 11.373 1.00 90.94 108 LEU A N 1
ATOM 883 C CA . LEU A 1 108 ? -12.427 6.046 12.619 1.00 90.94 108 LEU A CA 1
ATOM 884 C C . LEU A 1 108 ? -11.627 7.188 13.243 1.00 90.94 108 LEU A C 1
ATOM 886 O O . LEU A 1 108 ? -11.774 7.471 14.433 1.00 90.94 108 LEU A O 1
ATOM 890 N N . THR A 1 109 ? -10.830 7.871 12.425 1.00 90.69 109 THR A N 1
ATOM 891 C CA . THR A 1 109 ? -9.998 8.996 12.857 1.00 90.69 109 THR A CA 1
ATOM 892 C C . THR A 1 109 ? -10.862 10.156 13.340 1.00 90.69 109 THR A C 1
ATOM 894 O O . THR A 1 109 ? -10.589 10.730 14.391 1.00 90.69 109 THR A O 1
ATOM 897 N N . TYR A 1 110 ? -11.946 10.473 12.629 1.00 89.06 110 TYR A N 1
ATOM 898 C CA . TYR A 1 110 ? -12.887 11.520 13.019 1.00 89.06 110 TYR A CA 1
ATOM 899 C C . TYR A 1 110 ? -13.537 11.237 14.379 1.00 89.06 110 TYR A C 1
ATOM 901 O O . TYR A 1 110 ? -13.650 12.142 15.206 1.00 89.06 110 TYR A O 1
ATOM 909 N N . ARG A 1 111 ? -13.922 9.980 14.637 1.00 86.75 111 ARG A N 1
ATOM 910 C CA . ARG A 1 111 ? -14.551 9.576 15.905 1.00 86.75 111 ARG A CA 1
ATOM 911 C C . ARG A 1 111 ? -13.571 9.508 17.073 1.00 86.75 111 ARG A C 1
ATOM 913 O O . ARG A 1 111 ? -13.931 9.896 18.179 1.00 86.75 111 ARG A O 1
ATOM 920 N N . LYS A 1 112 ? -12.366 8.976 16.852 1.00 85.25 112 LYS A N 1
ATOM 921 C CA . LYS A 1 112 ? -11.433 8.626 17.936 1.00 85.25 112 LYS A CA 1
ATOM 922 C C . LYS A 1 112 ? -10.360 9.676 18.190 1.00 85.25 112 LYS A C 1
ATOM 924 O O . LYS A 1 112 ? -9.945 9.866 19.330 1.00 85.25 112 LYS A O 1
ATOM 929 N N . CYS A 1 113 ? -9.890 10.364 17.154 1.00 84.38 113 CYS A N 1
ATOM 930 C CA . CYS A 1 113 ? -8.833 11.356 17.295 1.00 84.38 113 CYS A CA 1
ATOM 931 C C . CYS A 1 113 ? -9.441 12.746 17.496 1.00 84.38 113 CYS A C 1
ATOM 933 O O . CYS A 1 113 ? -10.226 13.209 16.671 1.00 84.38 113 CYS A O 1
ATOM 935 N N . GLN A 1 114 ? -9.045 13.441 18.566 1.00 81.06 114 GLN A N 1
ATOM 936 C CA . GLN A 1 114 ? -9.442 14.838 18.809 1.00 81.06 114 GLN A CA 1
ATOM 937 C C . GLN A 1 114 ? -8.581 15.847 18.035 1.00 81.06 114 GLN A C 1
ATOM 939 O O . GLN A 1 114 ? -8.990 16.983 17.823 1.00 81.06 114 GLN A O 1
ATOM 944 N N . ASN A 1 115 ? -7.393 15.438 17.577 1.00 89.12 115 ASN A N 1
ATOM 945 C CA . ASN A 1 115 ? -6.481 16.319 16.859 1.00 89.12 115 ASN A CA 1
ATOM 946 C C . ASN A 1 115 ? -7.005 16.638 15.445 1.00 89.12 115 ASN A C 1
ATOM 948 O O . ASN A 1 115 ? -7.091 15.756 14.585 1.00 89.12 115 ASN A O 1
ATOM 952 N N . TYR A 1 116 ? -7.297 17.917 15.204 1.00 88.06 116 TYR A N 1
ATOM 953 C CA . TYR A 1 116 ? -7.793 18.439 13.932 1.00 88.06 116 TYR A CA 1
ATOM 954 C C . TYR A 1 116 ? -6.857 18.149 12.748 1.00 88.06 116 TYR A C 1
ATOM 956 O O . TYR A 1 116 ? -7.324 17.752 11.680 1.00 88.06 116 TYR A O 1
ATOM 964 N N . TYR A 1 117 ? -5.538 18.246 12.945 1.00 88.50 117 TYR A N 1
ATOM 965 C CA . TYR A 1 117 ? -4.556 18.001 11.883 1.00 88.50 117 TYR A CA 1
ATOM 966 C C . TYR A 1 117 ? -4.613 16.560 11.366 1.00 88.50 117 TYR A C 1
ATOM 968 O O . TYR A 1 117 ? -4.531 16.324 10.164 1.00 88.50 117 TYR A O 1
ATOM 976 N N . VAL A 1 118 ? -4.828 15.589 12.258 1.00 87.25 118 VAL A N 1
ATOM 977 C CA . VAL A 1 118 ? -4.929 14.166 11.892 1.00 87.25 118 VAL A CA 1
ATOM 978 C C . VAL A 1 118 ? -6.222 13.887 11.115 1.00 87.25 118 VAL A C 1
ATOM 980 O O . VAL A 1 118 ? -6.234 13.086 10.177 1.00 87.25 118 VAL A O 1
ATOM 983 N N . ARG A 1 119 ? -7.313 14.584 11.457 1.00 89.75 119 ARG A N 1
ATOM 984 C CA . ARG A 1 119 ? -8.576 14.492 10.711 1.00 89.75 119 ARG A CA 1
ATOM 985 C C . ARG A 1 119 ? -8.419 15.025 9.290 1.00 89.75 119 ARG A C 1
ATOM 987 O O . ARG A 1 119 ? -8.850 14.350 8.364 1.00 89.75 119 ARG A O 1
ATOM 994 N N . ILE A 1 120 ? -7.756 16.170 9.100 1.00 89.69 120 ILE A N 1
ATOM 995 C CA . ILE A 1 120 ? -7.455 16.685 7.751 1.00 89.69 120 ILE A CA 1
ATOM 996 C C . ILE A 1 120 ? -6.562 15.706 6.987 1.00 89.69 120 ILE A C 1
ATOM 998 O O . ILE A 1 120 ? -6.843 15.395 5.831 1.00 89.69 120 ILE A O 1
ATOM 1002 N N . LEU A 1 121 ? -5.510 15.201 7.635 1.00 91.75 121 LEU A N 1
ATOM 1003 C CA . LEU A 1 121 ? -4.543 14.300 7.010 1.00 91.75 121 LEU A CA 1
ATOM 1004 C C . LEU A 1 121 ? -5.216 13.052 6.423 1.00 91.75 121 LEU A C 1
ATOM 1006 O O . LEU A 1 121 ? -4.882 12.630 5.323 1.00 91.75 121 LEU A O 1
ATOM 1010 N N . THR A 1 122 ? -6.178 12.473 7.144 1.00 89.88 122 THR A N 1
ATOM 1011 C CA . THR A 1 122 ? -6.930 11.287 6.698 1.00 89.88 122 THR A CA 1
ATOM 1012 C C . THR A 1 122 ? -8.104 11.624 5.779 1.00 89.88 122 THR A C 1
ATOM 1014 O O . THR A 1 122 ? -8.482 10.799 4.950 1.00 89.88 122 THR A O 1
ATOM 1017 N N . ALA A 1 123 ? -8.646 12.842 5.864 1.00 90.62 123 ALA A N 1
ATOM 1018 C CA . ALA A 1 123 ? -9.664 13.344 4.946 1.00 90.62 123 ALA A CA 1
ATOM 1019 C C . ALA A 1 123 ? -9.113 13.558 3.530 1.00 90.62 123 ALA A C 1
ATOM 1021 O O . ALA A 1 123 ? -9.800 13.261 2.557 1.00 90.62 123 ALA A O 1
ATOM 1022 N N . LEU A 1 124 ? -7.875 14.046 3.408 1.00 89.62 124 LEU A N 1
ATOM 1023 C CA . LEU A 1 124 ? -7.240 14.357 2.127 1.00 89.62 124 LEU A CA 1
ATOM 1024 C C . LEU A 1 124 ? -7.237 13.174 1.135 1.00 89.62 124 LEU A C 1
ATOM 1026 O O . LEU A 1 124 ? -7.758 13.353 0.033 1.00 89.62 124 LEU A O 1
ATOM 1030 N N . PRO A 1 125 ? -6.733 11.969 1.479 1.00 87.50 125 PRO A N 1
ATOM 1031 C CA . PRO A 1 125 ? -6.772 10.829 0.565 1.00 87.50 125 PRO A CA 1
ATOM 1032 C C . PRO A 1 125 ? -8.201 10.360 0.264 1.00 87.50 125 PRO A C 1
ATOM 1034 O O . PRO A 1 125 ? -8.475 9.965 -0.866 1.00 87.50 125 PRO A O 1
ATOM 1037 N N . PHE A 1 126 ? -9.126 10.453 1.229 1.00 90.38 126 PHE A N 1
ATOM 1038 C CA . PHE A 1 126 ? -10.530 10.097 1.014 1.00 90.38 126 PHE A CA 1
ATOM 1039 C C . PHE A 1 126 ? -11.207 11.022 -0.002 1.00 90.38 126 PHE A C 1
ATOM 1041 O O . PHE A 1 126 ? -11.741 10.542 -1.000 1.00 90.38 126 PHE A O 1
ATOM 1048 N N . PHE A 1 127 ? -11.164 12.339 0.214 1.00 89.06 127 PHE A N 1
ATOM 1049 C CA . PHE A 1 127 ? -11.810 13.296 -0.685 1.00 89.06 127 PHE A CA 1
ATOM 1050 C C . PHE A 1 127 ? -11.146 13.331 -2.059 1.00 89.06 127 PHE A C 1
ATOM 1052 O O . PHE A 1 127 ? -11.854 13.423 -3.056 1.00 89.06 127 PHE A O 1
ATOM 1059 N N . LEU A 1 128 ? -9.819 13.198 -2.137 1.00 86.12 128 LEU A N 1
ATOM 1060 C CA . LEU A 1 128 ? -9.125 13.097 -3.420 1.00 86.12 128 LEU A CA 1
ATOM 1061 C C . LEU A 1 128 ? -9.617 11.882 -4.217 1.00 86.12 128 LEU A C 1
ATOM 1063 O O . LEU A 1 128 ? -9.997 12.026 -5.378 1.00 86.12 128 LEU A O 1
ATOM 1067 N N . ASN A 1 129 ? -9.679 10.707 -3.585 1.00 85.12 129 ASN A N 1
ATOM 1068 C CA . ASN A 1 129 ? -10.172 9.498 -4.239 1.00 85.12 129 ASN A CA 1
ATOM 1069 C C . ASN A 1 129 ? -11.660 9.619 -4.617 1.00 85.12 129 ASN A C 1
ATOM 1071 O O . ASN A 1 129 ? -12.041 9.219 -5.711 1.00 85.12 129 ASN A O 1
ATOM 1075 N N . LEU A 1 130 ? -12.483 10.246 -3.769 1.00 85.19 130 LEU A N 1
ATOM 1076 C CA . LEU A 1 130 ? -13.907 10.485 -4.022 1.00 85.19 130 LEU A CA 1
ATOM 1077 C C . LEU A 1 130 ? -14.142 11.412 -5.225 1.00 85.19 130 LEU A C 1
ATOM 1079 O O . LEU A 1 130 ? -14.973 11.112 -6.082 1.00 85.19 130 LEU A O 1
ATOM 1083 N N . ILE A 1 131 ? -13.402 12.524 -5.308 1.00 82.50 131 ILE A N 1
ATOM 1084 C CA . ILE A 1 131 ? -13.484 13.480 -6.423 1.00 82.50 131 ILE A CA 1
ATOM 1085 C C . ILE A 1 131 ? -13.113 12.790 -7.736 1.00 82.50 131 ILE A C 1
ATOM 1087 O O . ILE A 1 131 ? -13.797 12.983 -8.737 1.00 82.50 131 ILE A O 1
ATOM 1091 N N . ILE A 1 132 ? -12.068 11.961 -7.730 1.00 77.06 132 ILE A N 1
ATOM 1092 C CA . ILE A 1 132 ? -11.639 11.210 -8.914 1.00 77.06 132 ILE A CA 1
ATOM 1093 C C . ILE A 1 132 ? -12.667 10.137 -9.283 1.00 77.06 132 ILE A C 1
ATOM 1095 O O . ILE A 1 132 ? -13.003 9.988 -10.457 1.00 77.06 132 ILE A O 1
ATOM 1099 N N . TYR A 1 133 ? -13.210 9.434 -8.287 1.00 76.75 133 TYR A N 1
ATOM 1100 C CA . TYR A 1 133 ? -14.234 8.414 -8.488 1.00 76.75 133 TYR A CA 1
ATOM 1101 C C . TYR A 1 133 ? -15.471 8.998 -9.188 1.00 76.75 133 TYR A C 1
ATOM 1103 O O . TYR A 1 133 ? -15.937 8.476 -10.203 1.00 76.75 133 TYR A O 1
ATOM 1111 N N . PHE A 1 134 ? -15.980 10.127 -8.691 1.00 74.88 134 PHE A N 1
ATOM 1112 C CA . PHE A 1 134 ? -17.106 10.818 -9.323 1.00 74.88 134 PHE A CA 1
ATOM 1113 C C . PHE A 1 134 ? -16.729 11.473 -10.653 1.00 74.88 134 PHE A C 1
ATOM 1115 O O . PHE A 1 134 ? -17.487 11.373 -11.614 1.00 74.88 134 PHE A O 1
ATOM 1122 N N . GLY A 1 135 ? -15.546 12.080 -10.748 1.00 70.94 135 GLY A N 1
ATOM 1123 C CA . GLY A 1 135 ? -15.064 12.715 -11.976 1.00 70.94 135 GLY A CA 1
ATOM 1124 C C . GLY A 1 135 ? -14.951 11.745 -13.154 1.00 70.94 135 GLY A C 1
ATOM 1125 O O . GLY A 1 135 ? -15.263 12.120 -14.279 1.00 70.94 135 GLY A O 1
ATOM 1126 N N . ASN A 1 136 ? -14.569 10.493 -12.896 1.00 67.00 136 ASN A N 1
ATOM 1127 C CA . ASN A 1 136 ? -14.474 9.447 -13.915 1.00 67.00 136 ASN A CA 1
ATOM 1128 C C . ASN A 1 136 ? -15.818 8.739 -14.202 1.00 67.00 136 ASN A C 1
ATOM 1130 O O . ASN A 1 136 ? -15.972 8.165 -15.278 1.00 67.00 136 ASN A O 1
ATOM 1134 N N . THR A 1 137 ? -16.786 8.749 -13.273 1.00 65.69 137 THR A N 1
ATOM 1135 C CA . THR A 1 137 ? -18.117 8.119 -13.465 1.00 65.69 137 THR A CA 1
ATOM 1136 C C . THR A 1 137 ? -19.160 9.043 -14.061 1.00 65.69 137 THR A C 1
ATOM 1138 O O . THR A 1 137 ? -20.095 8.569 -14.708 1.00 65.69 137 THR A O 1
ATOM 1141 N N . MET A 1 138 ? -19.019 10.354 -13.874 1.00 59.94 138 MET A N 1
ATOM 1142 C CA . MET A 1 138 ? -19.867 11.327 -14.545 1.00 59.94 138 MET A CA 1
ATOM 1143 C C . MET A 1 138 ? -19.523 11.324 -16.038 1.00 59.94 138 MET A C 1
ATOM 1145 O O . MET A 1 138 ? -18.485 11.829 -16.458 1.00 59.94 138 MET A O 1
ATOM 1149 N N . GLY A 1 139 ? -20.386 10.698 -16.845 1.00 50.97 139 GLY A N 1
ATOM 1150 C CA . GLY A 1 139 ? -20.228 10.643 -18.297 1.00 50.97 139 GLY A CA 1
ATOM 1151 C C . GLY A 1 139 ? -20.098 12.038 -18.917 1.00 50.97 139 GLY A C 1
ATOM 1152 O O . GLY A 1 139 ? -20.563 13.029 -18.351 1.00 50.97 139 GLY A O 1
ATOM 1153 N N . GLN A 1 140 ? -19.510 12.110 -20.117 1.00 49.44 140 GLN A N 1
ATOM 1154 C CA . GLN A 1 140 ? -19.272 13.367 -20.853 1.00 49.44 140 GLN A CA 1
ATOM 1155 C C . GLN A 1 140 ? -20.524 14.256 -21.003 1.00 49.44 140 GLN A C 1
ATOM 1157 O O . GLN A 1 140 ? -20.413 15.463 -21.199 1.00 49.44 140 GLN A O 1
ATOM 1162 N N . SER A 1 141 ? -21.716 13.669 -20.888 1.00 44.38 141 SER A N 1
ATOM 1163 C CA . SER A 1 141 ? -23.019 14.324 -20.990 1.00 44.38 141 SER A CA 1
ATOM 1164 C C . SER A 1 141 ? -23.377 15.208 -19.789 1.00 44.38 141 SER A C 1
ATOM 1166 O O . SER A 1 141 ? -24.179 16.123 -19.942 1.00 44.38 141 SER A O 1
ATOM 1168 N N . PHE A 1 142 ? -22.811 14.965 -18.599 1.00 44.47 142 PHE A N 1
ATOM 1169 C CA . PHE A 1 142 ? -23.171 15.707 -17.378 1.00 44.47 142 PHE A CA 1
ATOM 1170 C C . PHE A 1 142 ? -22.524 17.100 -17.304 1.00 44.47 142 PHE A C 1
ATOM 1172 O O . PHE A 1 142 ? -23.016 17.976 -16.599 1.00 44.47 142 PHE A O 1
ATOM 1179 N N . THR A 1 143 ? -21.434 17.322 -18.045 1.00 48.38 143 THR A N 1
ATOM 11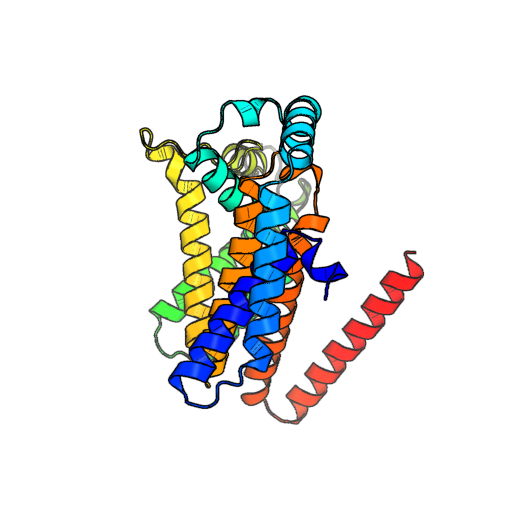80 C CA . THR A 1 143 ? -20.714 18.605 -18.110 1.00 48.38 143 THR A CA 1
ATOM 1181 C C . THR A 1 143 ? -20.916 19.341 -19.439 1.00 48.38 143 THR A C 1
ATOM 1183 O O . THR A 1 143 ? -20.288 20.375 -19.681 1.00 48.38 143 THR A O 1
ATOM 1186 N N . TYR A 1 144 ? -21.822 18.849 -20.293 1.00 43.28 144 TYR A N 1
ATOM 1187 C CA . TYR A 1 144 ? -22.153 19.450 -21.584 1.00 43.28 144 TYR A CA 1
ATOM 1188 C C . TYR A 1 144 ? -23.163 20.595 -21.412 1.00 43.28 144 TYR A C 1
ATOM 1190 O O . TYR A 1 144 ? -24.342 20.484 -21.738 1.00 43.28 144 TYR A O 1
ATOM 1198 N N . VAL A 1 145 ? -22.696 21.723 -20.874 1.00 49.12 145 VAL A N 1
ATOM 1199 C CA . VAL A 1 145 ? -23.449 22.984 -20.917 1.00 49.12 145 VAL A CA 1
ATOM 1200 C C . VAL A 1 145 ? -23.130 23.672 -22.246 1.00 49.12 145 VAL A C 1
ATOM 1202 O O . VAL A 1 145 ? -21.967 23.962 -22.532 1.00 49.12 145 VAL A O 1
ATOM 1205 N N . ASN A 1 146 ? -24.169 23.878 -23.063 1.00 42.19 146 ASN A N 1
ATOM 1206 C CA . ASN A 1 146 ? -24.154 24.498 -24.394 1.00 42.19 146 ASN A CA 1
ATOM 1207 C C . ASN A 1 146 ? -22.958 25.435 -24.655 1.00 42.19 146 ASN A C 1
ATOM 1209 O O . ASN A 1 146 ? -22.872 26.530 -24.105 1.00 42.19 146 ASN A O 1
ATOM 1213 N N . GLY A 1 147 ? -22.070 25.025 -25.566 1.00 48.28 147 GLY A N 1
ATOM 1214 C CA . GLY A 1 147 ? -21.125 25.926 -26.234 1.00 48.28 147 GLY A CA 1
ATOM 1215 C C . GLY A 1 147 ? -19.751 26.114 -25.584 1.00 48.28 147 GLY A C 1
ATOM 1216 O O . GLY A 1 147 ? -18.881 26.700 -26.224 1.00 48.28 147 GLY A O 1
ATOM 1217 N N . ASN A 1 148 ? -19.486 25.575 -24.389 1.00 41.25 148 ASN A N 1
ATOM 1218 C CA . ASN A 1 148 ? -18.159 25.659 -23.767 1.00 41.25 148 ASN A CA 1
ATOM 1219 C C . ASN A 1 148 ? -17.465 24.290 -23.719 1.00 41.25 148 ASN A C 1
ATOM 1221 O O . ASN A 1 148 ? -17.760 23.455 -22.870 1.00 41.25 148 ASN A O 1
ATOM 1225 N N . LYS A 1 149 ? -16.438 24.093 -24.560 1.00 45.97 149 LYS A N 1
ATOM 1226 C CA . LYS A 1 149 ? -15.511 22.933 -24.532 1.00 45.97 149 LYS A CA 1
ATOM 1227 C C . LYS A 1 149 ? -14.631 22.867 -23.258 1.00 45.97 149 LYS A C 1
ATOM 1229 O O . LYS A 1 149 ? -13.520 22.349 -23.305 1.00 45.97 149 LYS A O 1
ATOM 1234 N N . ARG A 1 150 ? -15.057 23.453 -22.132 1.00 42.91 150 ARG A N 1
ATOM 1235 C CA . ARG A 1 150 ? -14.194 23.782 -20.979 1.00 42.91 150 ARG A CA 1
ATOM 1236 C C . ARG A 1 150 ? -14.549 23.127 -19.645 1.00 42.91 150 ARG A C 1
ATOM 1238 O O . ARG A 1 150 ? -13.947 23.485 -18.643 1.00 42.91 150 ARG A O 1
ATOM 1245 N N . ALA A 1 151 ? -15.417 22.125 -19.605 1.00 43.16 151 ALA A N 1
ATOM 1246 C CA . ALA A 1 151 ? -15.652 21.374 -18.369 1.00 43.16 151 ALA A CA 1
ATOM 1247 C C . ALA A 1 151 ? -15.219 19.905 -18.485 1.00 43.16 151 ALA A C 1
ATOM 1249 O O . ALA A 1 151 ? -15.945 18.989 -18.114 1.00 43.16 151 ALA A O 1
ATOM 1250 N N . MET A 1 152 ? -13.992 19.682 -18.963 1.00 45.25 152 MET A N 1
ATOM 1251 C CA . MET A 1 152 ? -13.232 18.476 -18.630 1.00 45.25 152 MET A CA 1
ATOM 1252 C C . MET A 1 152 ? -12.351 18.830 -17.422 1.00 45.25 152 MET A C 1
ATOM 1254 O O . MET A 1 152 ? -11.142 18.991 -17.555 1.00 45.25 152 MET A O 1
ATOM 1258 N N . ILE A 1 153 ? -12.965 19.048 -16.248 1.00 45.38 153 ILE A N 1
ATOM 1259 C CA . ILE A 1 153 ? -12.224 19.358 -15.002 1.00 45.38 153 ILE A CA 1
ATOM 1260 C C . ILE A 1 153 ? -11.212 18.235 -14.708 1.00 45.38 153 ILE A C 1
ATOM 1262 O O . ILE A 1 153 ? -10.118 18.488 -14.217 1.00 45.38 153 ILE A O 1
ATOM 1266 N N . TRP A 1 154 ? -11.546 17.010 -15.121 1.00 48.16 154 TRP A N 1
ATOM 1267 C CA . TRP A 1 154 ? -10.672 15.847 -15.101 1.00 48.16 154 TRP A CA 1
ATOM 1268 C C . TRP A 1 154 ? -10.594 15.243 -16.497 1.00 48.16 154 TRP A C 1
ATOM 1270 O O . TRP A 1 154 ? -11.289 14.288 -16.833 1.00 48.16 154 TRP A O 1
ATOM 1280 N N . SER A 1 155 ? -9.749 15.815 -17.354 1.00 48.06 155 SER A N 1
ATOM 1281 C CA . SER A 1 155 ? -9.307 15.053 -18.512 1.00 48.06 155 SER A CA 1
ATOM 1282 C C . SER A 1 155 ? -8.410 13.929 -18.018 1.00 48.06 155 SER A C 1
ATOM 1284 O O . SER A 1 155 ? -7.301 14.196 -17.554 1.00 48.06 155 SER A O 1
ATOM 1286 N N . SER A 1 156 ? -8.860 12.677 -18.140 1.00 51.31 156 SER A N 1
ATOM 1287 C CA . SER A 1 156 ? -8.009 11.500 -17.923 1.00 51.31 156 SER A CA 1
ATOM 1288 C C . SER A 1 156 ? -6.699 11.590 -18.713 1.00 51.31 156 SER A C 1
ATOM 1290 O O . SER A 1 156 ? -5.708 10.999 -18.304 1.00 51.31 156 SER A O 1
ATOM 1292 N N . SER A 1 157 ? -6.646 12.395 -19.785 1.00 51.34 157 SER A N 1
ATOM 1293 C CA . SER A 1 157 ? -5.422 12.692 -20.532 1.00 51.34 157 SER A CA 1
ATOM 1294 C C . SER A 1 157 ? -4.315 13.322 -19.676 1.00 51.34 157 SER A C 1
ATOM 1296 O O . SER A 1 157 ? -3.173 12.897 -19.790 1.00 51.34 157 SER A O 1
ATOM 1298 N N . ASN A 1 158 ? -4.617 14.251 -18.760 1.00 57.56 158 ASN A N 1
ATOM 1299 C CA . ASN A 1 158 ? -3.590 14.896 -17.932 1.00 57.56 158 ASN A CA 1
ATOM 1300 C C . ASN A 1 158 ? -3.068 13.962 -16.830 1.00 57.56 158 ASN A C 1
ATOM 1302 O O . ASN A 1 158 ? -1.867 13.927 -16.578 1.00 57.56 158 ASN A O 1
ATOM 1306 N N . LEU A 1 159 ? -3.940 13.154 -16.220 1.00 58.75 159 LEU A N 1
ATOM 1307 C CA . LEU A 1 159 ? -3.526 12.099 -15.287 1.00 58.75 159 LEU A CA 1
ATOM 1308 C C . LEU A 1 159 ? -2.737 10.989 -15.994 1.00 58.75 159 LEU A C 1
ATOM 1310 O O . LEU A 1 159 ? -1.729 10.537 -15.464 1.00 58.75 159 LEU A O 1
ATOM 1314 N N . ASN A 1 160 ? -3.147 10.586 -17.198 1.00 59.81 160 ASN A N 1
ATOM 1315 C CA . ASN A 1 160 ? -2.411 9.623 -18.022 1.00 59.81 160 ASN A CA 1
ATOM 1316 C C . ASN A 1 160 ? -1.065 10.187 -18.509 1.00 59.81 160 ASN A C 1
ATOM 1318 O O . ASN A 1 160 ? -0.121 9.425 -18.687 1.00 59.81 160 ASN A O 1
ATOM 1322 N N . ASN A 1 161 ? -0.947 11.508 -18.671 1.00 60.78 161 ASN A N 1
ATOM 1323 C CA . ASN A 1 161 ? 0.324 12.170 -18.974 1.00 60.78 161 ASN A CA 1
ATOM 1324 C C . ASN A 1 161 ? 1.273 12.209 -17.764 1.00 60.78 161 ASN A C 1
ATOM 1326 O O . ASN A 1 161 ? 2.489 12.203 -17.955 1.00 60.78 161 ASN A O 1
ATOM 1330 N N . LEU A 1 162 ? 0.735 12.243 -16.538 1.00 61.03 162 LEU A N 1
ATOM 1331 C CA . LEU A 1 162 ? 1.507 12.184 -15.288 1.00 61.03 162 LEU A CA 1
ATOM 1332 C C . LEU A 1 162 ? 1.864 10.744 -14.884 1.00 61.03 162 LEU A C 1
ATOM 1334 O O . LEU A 1 162 ? 2.952 10.504 -14.373 1.00 61.03 162 LEU A O 1
ATOM 1338 N N . PHE A 1 163 ? 0.966 9.788 -15.128 1.00 62.22 163 PHE A N 1
ATOM 1339 C CA . PHE A 1 163 ? 1.147 8.356 -14.882 1.00 62.22 163 PHE A CA 1
ATOM 1340 C C . PHE A 1 163 ? 1.152 7.609 -16.215 1.00 62.22 163 PHE A C 1
ATOM 1342 O O . PHE A 1 163 ? 0.146 7.024 -16.630 1.00 62.22 163 PHE A O 1
ATOM 1349 N N . THR A 1 164 ? 2.299 7.654 -16.887 1.00 65.06 164 THR A N 1
ATOM 1350 C CA . THR A 1 164 ? 2.513 6.965 -18.164 1.00 65.06 164 THR A CA 1
ATOM 1351 C C . THR A 1 164 ? 2.850 5.487 -17.953 1.00 65.06 164 THR A C 1
ATOM 1353 O O . THR A 1 164 ? 3.221 5.070 -16.854 1.00 65.06 164 THR A O 1
ATOM 1356 N N . GLU A 1 165 ? 2.799 4.688 -19.022 1.00 59.03 165 GLU A N 1
ATOM 1357 C CA . GLU A 1 165 ? 3.280 3.294 -19.008 1.00 59.03 165 GLU A CA 1
ATOM 1358 C C . GLU A 1 165 ? 4.776 3.188 -18.645 1.00 59.03 165 GLU A C 1
ATOM 1360 O O . GLU A 1 165 ? 5.242 2.155 -18.176 1.00 59.03 165 GLU A O 1
ATOM 1365 N N . LEU A 1 166 ? 5.528 4.285 -18.764 1.00 58.12 166 LEU A N 1
ATOM 1366 C CA . LEU A 1 166 ? 6.930 4.386 -18.353 1.00 58.12 166 LEU A CA 1
ATOM 1367 C C . LEU A 1 166 ? 7.115 4.744 -16.869 1.00 58.12 166 LEU A C 1
ATOM 1369 O O . LEU A 1 166 ? 8.247 4.868 -16.411 1.00 58.12 166 LEU A O 1
ATOM 1373 N N . GLY A 1 167 ? 6.028 4.917 -16.115 1.00 60.62 167 GLY A N 1
ATOM 1374 C CA . GLY A 1 167 ? 6.050 5.461 -14.760 1.00 60.62 167 GLY A CA 1
ATOM 1375 C C . GLY A 1 167 ? 5.680 6.945 -14.735 1.00 60.62 167 GLY A C 1
ATOM 1376 O O . GLY A 1 167 ? 4.960 7.436 -15.611 1.00 60.62 167 GLY A O 1
ATOM 1377 N N . THR A 1 168 ? 6.167 7.665 -13.728 1.00 62.06 168 THR A N 1
ATOM 1378 C CA . THR A 1 168 ? 5.962 9.118 -13.601 1.00 62.06 168 THR A CA 1
ATOM 1379 C C . THR A 1 168 ? 7.062 9.943 -14.276 1.00 62.06 168 THR A C 1
ATOM 1381 O O . THR A 1 168 ? 7.035 11.173 -14.241 1.00 62.06 168 THR A O 1
ATOM 1384 N N . LYS A 1 169 ? 8.011 9.264 -14.944 1.00 66.56 169 LYS A N 1
ATOM 1385 C CA . LYS A 1 169 ? 9.213 9.847 -15.563 1.00 66.56 169 LYS A CA 1
ATOM 1386 C C . LYS A 1 169 ? 10.121 10.519 -14.531 1.00 66.56 169 LYS A C 1
ATOM 1388 O O . LYS A 1 169 ? 10.744 11.538 -14.833 1.00 66.56 169 LYS A O 1
ATOM 1393 N N . LEU A 1 170 ? 10.205 9.945 -13.329 1.00 63.34 170 LEU A N 1
ATOM 1394 C CA . LEU A 1 170 ? 11.052 10.451 -12.255 1.00 63.34 170 LEU A CA 1
ATOM 1395 C C . LEU A 1 170 ? 12.509 10.578 -12.725 1.00 63.34 170 LEU A C 1
ATOM 1397 O O . LEU A 1 170 ? 13.191 9.583 -12.967 1.00 63.34 170 LEU A O 1
ATOM 1401 N N . SER A 1 171 ? 13.005 11.810 -12.807 1.00 67.88 171 SER A N 1
ATOM 1402 C CA . SER A 1 171 ? 14.408 12.101 -13.098 1.00 67.88 171 SER A CA 1
ATOM 1403 C C . SER A 1 171 ? 15.005 12.943 -11.988 1.00 67.88 171 SER A C 1
ATOM 1405 O O . SER A 1 171 ? 14.488 14.014 -11.683 1.00 67.88 171 SER A O 1
ATOM 1407 N N . LEU A 1 172 ? 16.132 12.507 -11.419 1.00 63.75 172 LEU A N 1
ATOM 1408 C CA . LEU A 1 172 ? 16.826 13.242 -10.354 1.00 63.75 172 LEU A CA 1
ATOM 1409 C C . LEU A 1 172 ? 17.223 14.674 -10.752 1.00 63.75 172 LEU A C 1
ATOM 1411 O O . LEU A 1 172 ? 17.376 15.533 -9.893 1.00 63.75 172 LEU A O 1
ATOM 1415 N N . PHE A 1 173 ? 17.379 14.934 -12.049 1.00 59.84 173 PHE A N 1
ATOM 1416 C CA . PHE A 1 173 ? 17.823 16.226 -12.568 1.00 59.84 173 PHE A CA 1
ATOM 1417 C C . PHE A 1 173 ? 16.666 17.178 -12.899 1.00 59.84 173 PHE A C 1
ATOM 1419 O O . PHE A 1 173 ? 16.900 18.362 -13.128 1.00 59.84 173 PHE A O 1
ATOM 1426 N N . TYR A 1 174 ? 15.419 16.688 -12.891 1.00 64.75 174 TYR A N 1
ATOM 1427 C CA . TYR A 1 174 ? 14.230 17.482 -13.205 1.00 64.75 174 TYR A CA 1
ATOM 1428 C C . TYR A 1 174 ? 13.184 17.357 -12.088 1.00 64.75 174 TYR A C 1
ATOM 1430 O O . TYR A 1 174 ? 12.288 16.512 -12.176 1.00 64.75 174 TYR A O 1
ATOM 1438 N N . PRO A 1 175 ? 13.238 18.229 -11.061 1.00 60.66 175 PRO A N 1
ATOM 1439 C CA . PRO A 1 175 ? 12.340 18.176 -9.902 1.00 60.66 175 PRO A CA 1
ATOM 1440 C C . PRO A 1 175 ? 10.847 18.245 -10.254 1.00 60.66 175 PRO A C 1
ATOM 1442 O O . PRO A 1 175 ? 10.014 17.712 -9.526 1.00 60.66 175 PRO A O 1
ATOM 1445 N N . GLY A 1 176 ? 10.493 18.844 -11.399 1.00 59.97 176 GLY A N 1
ATOM 1446 C CA . GLY A 1 176 ? 9.111 18.892 -11.889 1.00 59.97 176 GLY A CA 1
ATOM 1447 C C . GLY A 1 176 ? 8.490 17.512 -12.146 1.00 59.97 176 GLY A C 1
ATOM 1448 O O . GLY A 1 176 ? 7.271 17.378 -12.106 1.00 59.97 176 GLY A O 1
ATOM 1449 N N . THR A 1 177 ? 9.311 16.475 -12.344 1.00 68.81 177 THR A N 1
ATOM 1450 C CA . THR A 1 177 ? 8.851 15.086 -12.533 1.00 68.81 177 THR A CA 1
ATOM 1451 C C . THR A 1 177 ? 8.536 14.368 -11.217 1.00 68.81 177 THR A C 1
ATOM 1453 O O . THR A 1 177 ? 7.845 13.357 -11.219 1.00 68.81 177 THR A O 1
ATOM 1456 N N . TRP A 1 178 ? 8.986 14.895 -10.072 1.00 74.75 178 TRP A N 1
ATOM 1457 C CA . TRP A 1 178 ? 8.858 14.219 -8.772 1.00 74.75 178 TRP A CA 1
ATOM 1458 C C . TRP A 1 178 ? 7.464 14.346 -8.169 1.00 74.75 178 TRP A C 1
ATOM 1460 O O . TRP A 1 178 ? 7.113 13.603 -7.255 1.00 74.75 178 TRP A O 1
ATOM 1470 N N . ILE A 1 179 ? 6.669 15.297 -8.660 1.00 75.25 179 ILE A N 1
ATOM 1471 C CA . ILE A 1 179 ? 5.387 15.677 -8.063 1.00 75.25 179 ILE A CA 1
ATOM 1472 C C . ILE A 1 179 ? 4.451 14.468 -7.983 1.00 75.25 179 ILE A C 1
ATOM 1474 O O . ILE A 1 179 ? 3.883 14.209 -6.926 1.00 75.25 179 ILE A O 1
ATOM 1478 N N . ALA A 1 180 ? 4.328 13.687 -9.057 1.00 77.56 180 ALA A N 1
ATOM 1479 C CA . ALA A 1 180 ? 3.436 12.531 -9.082 1.00 77.56 180 ALA A CA 1
ATOM 1480 C C . ALA A 1 180 ? 3.884 11.431 -8.100 1.00 77.56 180 ALA A C 1
ATOM 1482 O O . ALA A 1 180 ? 3.070 10.947 -7.310 1.00 77.56 180 ALA A O 1
ATOM 1483 N N . THR A 1 181 ? 5.177 11.087 -8.074 1.00 81.88 181 THR A N 1
ATOM 1484 C CA . THR A 1 181 ? 5.737 10.112 -7.122 1.00 81.88 181 THR A CA 1
ATOM 1485 C C . THR A 1 181 ? 5.558 10.573 -5.675 1.00 81.88 181 THR A C 1
ATOM 1487 O O . THR A 1 181 ? 5.127 9.796 -4.822 1.00 81.88 181 THR A O 1
ATOM 1490 N N . LEU A 1 182 ? 5.845 11.848 -5.391 1.00 85.19 182 LEU A N 1
ATOM 1491 C CA . LEU A 1 182 ? 5.723 12.426 -4.052 1.00 85.19 182 LEU A CA 1
ATOM 1492 C C . LEU A 1 182 ? 4.272 12.467 -3.578 1.00 85.19 182 LEU A C 1
ATOM 1494 O O . LEU A 1 182 ? 4.021 12.174 -2.412 1.00 85.19 182 LEU A O 1
ATOM 1498 N N . VAL A 1 183 ? 3.316 12.761 -4.462 1.00 85.06 183 VAL A N 1
ATOM 1499 C CA . VAL A 1 183 ? 1.885 12.707 -4.131 1.00 85.06 183 VAL A CA 1
ATOM 1500 C C . VAL A 1 183 ? 1.483 11.290 -3.723 1.00 85.06 183 VAL A C 1
ATOM 1502 O O . VAL A 1 183 ? 0.856 11.120 -2.681 1.00 85.06 183 VAL A O 1
ATOM 1505 N N . VAL A 1 184 ? 1.887 10.259 -4.472 1.00 86.31 184 VAL A N 1
ATOM 1506 C CA . VAL A 1 184 ? 1.570 8.859 -4.124 1.00 86.31 184 VAL A CA 1
ATOM 1507 C C . VAL A 1 184 ? 2.165 8.472 -2.772 1.00 86.31 184 VAL A C 1
ATOM 1509 O O . VAL A 1 184 ? 1.474 7.890 -1.934 1.00 86.31 184 VAL A O 1
ATOM 1512 N N . LEU A 1 185 ? 3.431 8.818 -2.531 1.00 89.69 185 LEU A N 1
ATOM 1513 C CA . LEU A 1 185 ? 4.099 8.531 -1.260 1.00 89.69 185 LEU A CA 1
ATOM 1514 C C . LEU A 1 185 ? 3.470 9.302 -0.094 1.00 89.69 185 LEU A C 1
ATOM 1516 O O . LEU A 1 185 ? 3.291 8.735 0.984 1.00 89.69 185 LEU A O 1
ATOM 1520 N N . ALA A 1 186 ? 3.080 10.559 -0.307 1.00 89.81 186 ALA A N 1
ATOM 1521 C CA . ALA A 1 186 ? 2.387 11.362 0.693 1.00 89.81 186 ALA A CA 1
ATOM 1522 C C . ALA A 1 186 ? 1.019 10.762 1.039 1.00 89.81 186 ALA A C 1
ATOM 1524 O O . ALA A 1 186 ? 0.695 10.628 2.219 1.00 89.81 186 ALA A O 1
ATOM 1525 N N . LEU A 1 187 ? 0.239 10.335 0.042 1.00 89.50 187 LEU A N 1
ATOM 1526 C CA . LEU A 1 187 ? -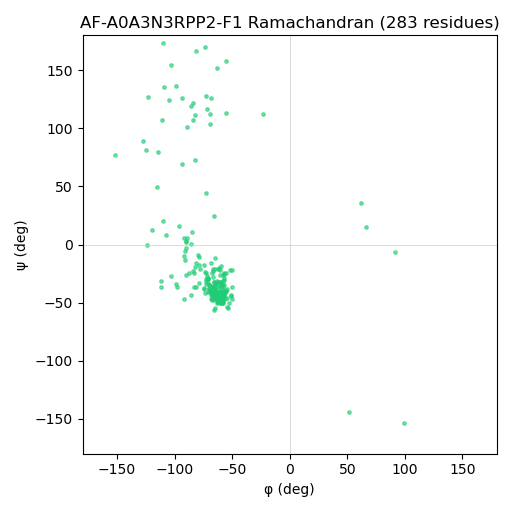1.056 9.684 0.259 1.00 89.50 187 LEU A CA 1
ATOM 1527 C C . LEU A 1 187 ? -0.904 8.341 0.992 1.00 89.50 187 LEU A C 1
ATOM 1529 O O . LEU A 1 187 ? -1.679 8.046 1.906 1.00 89.50 187 LEU A O 1
ATOM 1533 N N . LEU A 1 188 ? 0.122 7.555 0.653 1.00 91.50 188 LEU A N 1
ATOM 1534 C CA . LEU A 1 188 ? 0.461 6.329 1.378 1.00 91.50 188 LEU A CA 1
ATOM 1535 C C . LEU A 1 188 ? 0.835 6.624 2.837 1.00 91.50 188 LEU A C 1
ATOM 1537 O O . LEU A 1 188 ? 0.376 5.927 3.742 1.00 91.50 188 LEU A O 1
ATOM 1541 N N . LEU A 1 189 ? 1.628 7.668 3.084 1.00 92.44 189 LEU A N 1
ATOM 1542 C CA . LEU A 1 189 ? 2.007 8.079 4.434 1.00 92.44 189 LEU A CA 1
ATOM 1543 C C . LEU A 1 189 ? 0.785 8.537 5.241 1.00 92.44 189 LEU A C 1
ATOM 1545 O O . LEU A 1 189 ? 0.634 8.131 6.393 1.00 92.44 189 LEU A O 1
ATOM 1549 N N . CYS A 1 190 ? -0.127 9.298 4.628 1.00 91.75 190 CYS A N 1
ATOM 1550 C CA . CYS A 1 190 ? -1.401 9.682 5.245 1.00 91.75 190 CYS A CA 1
ATOM 1551 C C . CYS A 1 190 ? -2.211 8.449 5.663 1.00 91.75 190 CYS A C 1
ATOM 1553 O O . CYS A 1 190 ? -2.733 8.399 6.778 1.00 91.75 190 CYS A O 1
ATOM 1555 N N . LEU A 1 191 ? -2.275 7.430 4.799 1.00 91.38 191 LEU A N 1
ATOM 1556 C CA . LEU A 1 191 ? -2.956 6.172 5.099 1.00 91.38 191 LEU A CA 1
ATOM 1557 C C . LEU A 1 191 ? -2.278 5.414 6.249 1.00 91.38 191 LEU A C 1
ATOM 1559 O O . LEU A 1 191 ? -2.967 4.967 7.163 1.00 91.38 191 LEU A O 1
ATOM 1563 N N . ILE A 1 192 ? -0.946 5.300 6.244 1.00 93.81 192 ILE A N 1
ATOM 1564 C CA . ILE A 1 192 ? -0.181 4.620 7.304 1.00 93.81 192 ILE A CA 1
ATOM 1565 C C . ILE A 1 192 ? -0.403 5.299 8.659 1.00 93.81 192 ILE A C 1
ATOM 1567 O O . ILE A 1 192 ? -0.701 4.624 9.647 1.00 93.81 192 ILE A O 1
ATOM 1571 N N . VAL A 1 193 ? -0.302 6.629 8.707 1.00 92.69 193 VAL A N 1
ATOM 1572 C CA . VAL A 1 193 ? -0.541 7.407 9.931 1.00 92.69 193 VAL A CA 1
ATOM 1573 C C . VAL A 1 193 ? -1.998 7.267 10.380 1.00 92.69 193 VAL A C 1
ATOM 1575 O O . VAL A 1 193 ? -2.257 7.056 11.567 1.00 92.69 193 VAL A O 1
ATOM 1578 N N . GLY A 1 194 ? -2.945 7.312 9.438 1.00 90.88 194 GLY A N 1
ATOM 1579 C CA . GLY A 1 194 ? -4.367 7.112 9.705 1.00 90.88 194 GLY A CA 1
ATOM 1580 C C . GLY A 1 194 ? -4.660 5.749 10.328 1.00 90.88 194 GLY A C 1
ATOM 1581 O O . GLY A 1 194 ? -5.325 5.682 11.363 1.00 90.88 194 GLY A O 1
ATOM 1582 N N . ILE A 1 195 ? -4.105 4.671 9.766 1.00 92.75 195 ILE A N 1
ATOM 1583 C CA . ILE A 1 195 ? -4.201 3.322 10.338 1.00 92.75 195 ILE A CA 1
ATOM 1584 C C . ILE A 1 195 ? -3.585 3.315 11.739 1.00 92.75 195 ILE A C 1
ATOM 1586 O O . ILE A 1 195 ? -4.254 2.910 12.686 1.00 92.75 195 ILE A O 1
ATOM 1590 N N . TYR A 1 196 ? -2.361 3.829 11.906 1.00 94.00 196 TYR A N 1
ATOM 1591 C CA . TYR A 1 196 ? -1.659 3.788 13.191 1.00 94.00 196 TYR A CA 1
ATOM 1592 C C . TYR A 1 196 ? -2.467 4.416 14.349 1.00 94.00 196 TYR A C 1
ATOM 1594 O O . TYR A 1 196 ? -2.490 3.903 15.480 1.00 94.00 196 TYR A O 1
ATOM 1602 N N . LEU A 1 197 ? -3.146 5.527 14.066 1.00 91.12 197 LEU A N 1
ATOM 1603 C CA . LEU A 1 197 ? -3.892 6.301 15.056 1.00 91.12 197 LEU A CA 1
ATOM 1604 C C . LEU A 1 197 ? -5.336 5.818 15.260 1.00 91.12 197 LEU A C 1
ATOM 1606 O O . LEU A 1 197 ? -5.868 6.007 16.352 1.00 91.12 197 LEU A O 1
ATOM 1610 N N . SER A 1 198 ? -5.938 5.156 14.268 1.00 88.75 198 SER A N 1
ATOM 1611 C CA . SER A 1 198 ? -7.351 4.740 14.289 1.00 88.75 198 SER A CA 1
ATOM 1612 C C . SER A 1 198 ? -7.671 3.562 15.222 1.00 88.75 198 SER A C 1
ATOM 1614 O O . SER A 1 198 ? -8.821 3.401 15.629 1.00 88.75 198 SER A O 1
ATOM 1616 N N . PHE A 1 199 ? -6.691 2.719 15.559 1.00 89.75 199 PHE A N 1
ATOM 1617 C CA . PHE A 1 199 ? -6.910 1.524 16.386 1.00 89.75 199 PHE A CA 1
ATOM 1618 C C . PHE A 1 199 ? -6.524 1.754 17.854 1.00 89.75 199 PHE A C 1
ATOM 1620 O O . PHE A 1 199 ? -5.449 2.296 18.147 1.00 89.75 199 PHE A O 1
ATOM 1627 N N . ASP A 1 200 ? -7.369 1.273 18.777 1.00 87.31 200 ASP A N 1
ATOM 1628 C CA . ASP A 1 200 ? -7.146 1.415 20.227 1.00 87.31 200 ASP A CA 1
ATOM 1629 C C . ASP A 1 200 ? -5.939 0.588 20.676 1.00 87.31 200 ASP A C 1
ATOM 1631 O O . ASP A 1 200 ? -5.054 1.056 21.393 1.00 87.31 200 ASP A O 1
ATOM 1635 N N . ASN A 1 201 ? -5.871 -0.662 20.207 1.00 90.62 201 ASN A N 1
ATOM 1636 C CA . ASN A 1 201 ? -4.763 -1.547 20.518 1.00 90.62 201 ASN A CA 1
ATOM 1637 C C . ASN A 1 201 ? -3.580 -1.260 19.579 1.00 90.62 201 ASN A C 1
ATOM 1639 O O . ASN A 1 201 ? -3.596 -1.559 18.381 1.00 90.62 201 ASN A O 1
ATOM 1643 N N . LYS A 1 202 ? -2.506 -0.707 20.148 1.00 90.38 202 LYS A N 1
ATOM 1644 C CA . LYS A 1 202 ? -1.303 -0.335 19.394 1.00 90.38 202 LYS A CA 1
ATOM 1645 C C . LYS A 1 202 ? -0.593 -1.523 18.756 1.00 90.38 202 LYS A C 1
ATOM 1647 O O . LYS A 1 202 ? -0.084 -1.373 17.651 1.00 90.38 202 LYS A O 1
ATOM 1652 N N . LYS A 1 203 ? -0.637 -2.718 19.357 1.00 88.19 203 LYS A N 1
ATOM 1653 C CA . LYS A 1 203 ? -0.057 -3.926 18.740 1.00 88.19 203 LYS A CA 1
ATOM 1654 C C . LYS A 1 203 ? -0.790 -4.295 17.452 1.00 88.19 203 LYS A C 1
ATOM 1656 O O . LYS A 1 203 ? -0.148 -4.563 16.442 1.00 88.19 203 LYS A O 1
ATOM 1661 N N . THR A 1 204 ? -2.125 -4.254 17.469 1.00 89.25 204 THR A N 1
ATOM 1662 C CA . THR A 1 204 ? -2.919 -4.497 16.254 1.00 89.25 204 THR A CA 1
ATOM 1663 C C . THR A 1 204 ? -2.689 -3.406 15.219 1.00 89.25 204 THR A C 1
ATOM 1665 O O . THR A 1 204 ? -2.548 -3.712 14.045 1.00 89.25 204 THR A O 1
ATOM 1668 N N . SER A 1 205 ? -2.562 -2.153 15.655 1.00 92.06 205 SER A N 1
ATOM 1669 C CA . SER A 1 205 ? -2.297 -1.024 14.766 1.00 92.06 205 SER A CA 1
ATOM 1670 C C . SER A 1 205 ? -0.963 -1.163 14.020 1.00 92.06 205 SER A C 1
ATOM 1672 O O . SER A 1 205 ? -0.915 -1.080 12.796 1.00 92.06 205 SER A O 1
ATOM 1674 N N . ILE A 1 206 ? 0.114 -1.477 14.750 1.00 91.56 206 ILE A N 1
ATOM 1675 C CA . ILE A 1 206 ? 1.447 -1.725 14.181 1.00 91.56 206 ILE A CA 1
ATOM 1676 C C . ILE A 1 206 ? 1.409 -2.909 13.212 1.00 91.56 206 ILE A C 1
ATOM 1678 O O . ILE A 1 206 ? 1.962 -2.823 12.120 1.00 91.56 206 ILE A O 1
ATOM 1682 N N . PHE A 1 207 ? 0.722 -3.995 13.575 1.00 90.69 207 PHE A N 1
ATOM 1683 C CA . PHE A 1 207 ? 0.571 -5.151 12.694 1.00 90.69 207 PHE A CA 1
ATOM 1684 C C . PHE A 1 207 ? -0.125 -4.789 11.372 1.00 90.69 207 PHE A C 1
ATOM 1686 O O . PHE A 1 207 ? 0.335 -5.190 10.305 1.00 90.69 207 PHE A O 1
ATOM 1693 N N . LEU A 1 208 ? -1.189 -3.982 11.419 1.00 93.06 208 LEU A N 1
ATOM 1694 C CA . LEU A 1 208 ? -1.901 -3.525 10.222 1.00 93.06 208 LEU A CA 1
ATOM 1695 C C . LEU A 1 208 ? -1.055 -2.575 9.364 1.00 93.06 208 LEU A C 1
ATOM 1697 O O . LEU A 1 208 ? -1.095 -2.666 8.139 1.00 93.06 208 LEU A O 1
ATOM 1701 N N . VAL A 1 209 ? -0.239 -1.717 9.984 1.00 94.38 209 VAL A N 1
ATOM 1702 C CA . VAL A 1 209 ? 0.742 -0.888 9.265 1.00 94.38 209 VAL A CA 1
ATOM 1703 C C . VAL A 1 209 ? 1.781 -1.758 8.553 1.00 94.38 209 VAL A C 1
ATOM 1705 O O . VAL A 1 209 ? 2.050 -1.532 7.374 1.00 94.38 209 VAL A O 1
ATOM 1708 N N . ILE A 1 210 ? 2.320 -2.783 9.221 1.00 91.56 210 ILE A N 1
ATOM 1709 C CA . ILE A 1 210 ? 3.265 -3.733 8.611 1.00 91.56 210 ILE A CA 1
ATOM 1710 C C . ILE A 1 210 ? 2.616 -4.447 7.421 1.00 91.56 210 ILE A C 1
ATOM 1712 O O . ILE A 1 210 ? 3.235 -4.546 6.362 1.00 91.56 210 ILE A O 1
ATOM 1716 N N . LEU A 1 211 ? 1.363 -4.895 7.558 1.00 92.00 211 LEU A N 1
ATOM 1717 C CA . LEU A 1 211 ? 0.625 -5.508 6.453 1.00 92.00 211 LEU A CA 1
ATOM 1718 C C . LEU A 1 211 ? 0.438 -4.541 5.279 1.00 92.00 211 LEU A C 1
ATOM 1720 O O . LEU A 1 211 ? 0.661 -4.940 4.138 1.00 92.00 211 LEU A O 1
ATOM 1724 N N . MET A 1 212 ? 0.085 -3.278 5.536 1.00 93.19 212 MET A N 1
ATOM 1725 C CA . MET A 1 212 ? -0.067 -2.267 4.484 1.00 93.19 212 MET A CA 1
ATOM 1726 C C . MET A 1 212 ? 1.255 -1.999 3.751 1.00 93.19 212 MET A C 1
ATOM 1728 O O . MET A 1 212 ? 1.280 -1.977 2.520 1.00 93.19 212 MET A O 1
ATOM 1732 N N . ILE A 1 213 ? 2.362 -1.849 4.489 1.00 92.06 213 ILE A N 1
ATOM 1733 C CA . ILE A 1 213 ? 3.704 -1.674 3.910 1.00 92.06 213 ILE A CA 1
ATOM 1734 C C . ILE A 1 213 ? 4.088 -2.904 3.086 1.00 92.06 213 ILE A C 1
ATOM 1736 O O . ILE A 1 213 ? 4.589 -2.764 1.976 1.00 92.06 213 ILE A O 1
ATOM 1740 N N . MET A 1 214 ? 3.802 -4.111 3.575 1.00 90.44 214 MET A N 1
ATOM 1741 C CA . MET A 1 214 ? 4.037 -5.343 2.825 1.00 90.44 214 MET A CA 1
ATOM 1742 C C . MET A 1 214 ? 3.211 -5.388 1.531 1.00 90.44 214 MET A C 1
ATOM 1744 O O . MET A 1 214 ? 3.749 -5.739 0.482 1.00 90.44 214 MET A O 1
ATOM 1748 N N . GLY A 1 215 ? 1.933 -4.998 1.578 1.00 89.69 215 GLY A N 1
ATOM 1749 C CA . GLY A 1 215 ? 1.081 -4.885 0.393 1.00 89.69 215 GLY A CA 1
ATOM 1750 C C . GLY A 1 215 ? 1.655 -3.900 -0.629 1.00 89.69 215 GLY A C 1
ATOM 1751 O O . GLY A 1 215 ? 1.747 -4.225 -1.813 1.00 89.69 215 GLY A O 1
ATOM 1752 N N . PHE A 1 216 ? 2.124 -2.738 -0.175 1.00 90.44 216 PHE A N 1
ATOM 1753 C CA . PHE A 1 216 ? 2.808 -1.761 -1.024 1.00 90.44 216 PHE A CA 1
ATOM 1754 C C . PHE A 1 216 ? 4.106 -2.321 -1.629 1.00 90.44 216 PHE A C 1
ATOM 1756 O O . PHE A 1 216 ? 4.282 -2.283 -2.847 1.00 90.44 216 PHE A O 1
ATOM 1763 N N . CYS A 1 217 ? 4.976 -2.923 -0.815 1.00 89.81 217 CYS A N 1
ATOM 1764 C CA . CYS A 1 217 ? 6.225 -3.539 -1.270 1.00 89.81 217 CYS A CA 1
ATOM 1765 C C . CYS A 1 217 ? 5.986 -4.675 -2.272 1.00 89.81 217 CYS A C 1
ATOM 1767 O O . CYS A 1 217 ? 6.734 -4.795 -3.241 1.00 89.81 217 CYS A O 1
ATOM 1769 N N . SER A 1 218 ? 4.918 -5.464 -2.098 1.00 88.81 218 SER A N 1
ATOM 1770 C CA . SER A 1 218 ? 4.544 -6.510 -3.059 1.00 88.81 218 SER A CA 1
ATOM 1771 C C . SER A 1 218 ? 4.302 -5.934 -4.456 1.00 88.81 218 SER A C 1
ATOM 1773 O O . SER A 1 218 ? 4.680 -6.549 -5.455 1.00 88.81 218 SER A O 1
ATOM 1775 N N . ARG A 1 219 ? 3.756 -4.709 -4.534 1.00 86.69 219 ARG A N 1
ATOM 1776 C CA . ARG A 1 219 ? 3.577 -4.015 -5.807 1.00 86.69 219 ARG A CA 1
ATOM 1777 C C . ARG A 1 219 ? 4.849 -3.329 -6.292 1.00 86.69 219 ARG A C 1
ATOM 1779 O O . ARG A 1 219 ? 5.120 -3.372 -7.487 1.00 86.69 219 ARG A O 1
ATOM 1786 N N . LEU A 1 220 ? 5.657 -2.767 -5.394 1.00 88.56 220 LEU A N 1
ATOM 1787 C CA . LEU A 1 220 ? 6.952 -2.188 -5.762 1.00 88.56 220 LEU A CA 1
ATOM 1788 C C . LEU A 1 220 ? 7.874 -3.198 -6.450 1.00 88.56 220 LEU A C 1
ATOM 1790 O O . LEU A 1 220 ? 8.512 -2.851 -7.440 1.00 88.56 220 LEU A O 1
ATOM 1794 N N . ILE A 1 221 ? 7.904 -4.449 -5.976 1.00 87.81 221 ILE A N 1
ATOM 1795 C CA . ILE A 1 221 ? 8.714 -5.520 -6.580 1.00 87.81 221 ILE A CA 1
ATOM 1796 C C . ILE A 1 221 ? 8.338 -5.736 -8.055 1.00 87.81 221 ILE A C 1
ATOM 1798 O O . ILE A 1 221 ? 9.210 -6.018 -8.873 1.00 87.81 221 ILE A O 1
ATOM 1802 N N . MET A 1 222 ? 7.076 -5.516 -8.440 1.00 85.75 222 MET A N 1
ATOM 1803 C CA . MET A 1 222 ? 6.672 -5.608 -9.848 1.00 85.75 222 MET A CA 1
ATOM 1804 C C . MET A 1 222 ? 7.273 -4.532 -10.739 1.00 85.75 222 MET A C 1
ATOM 1806 O O . MET A 1 222 ? 7.407 -4.782 -11.931 1.00 85.75 222 MET A O 1
ATOM 1810 N N . GLY A 1 223 ? 7.692 -3.387 -10.194 1.00 84.12 223 GLY A N 1
ATOM 1811 C CA . GLY A 1 223 ? 8.463 -2.393 -10.945 1.00 84.12 223 GLY A CA 1
ATOM 1812 C C . GLY A 1 223 ? 9.812 -2.927 -11.441 1.00 84.12 223 GLY A C 1
ATOM 1813 O O . GLY A 1 223 ? 10.358 -2.410 -12.411 1.00 84.12 223 GLY A O 1
ATOM 1814 N N . PHE A 1 224 ? 10.319 -4.003 -10.823 1.00 85.25 224 PHE A N 1
ATOM 1815 C CA . PHE A 1 224 ? 11.525 -4.717 -11.244 1.00 85.25 224 PHE A CA 1
ATOM 1816 C C . PHE A 1 224 ? 11.252 -5.858 -12.239 1.00 85.25 224 PHE A C 1
ATOM 1818 O O . PHE A 1 224 ? 12.200 -6.507 -12.693 1.00 85.25 224 PHE A O 1
ATOM 1825 N N . SER A 1 225 ? 9.998 -6.058 -12.653 1.00 84.75 225 SER A N 1
ATOM 1826 C CA . SER A 1 225 ? 9.618 -7.019 -13.688 1.00 84.75 225 SER A CA 1
ATOM 1827 C C . SER A 1 225 ? 9.180 -6.307 -14.976 1.00 84.75 225 SER A C 1
ATOM 1829 O O . SER A 1 225 ? 8.353 -5.394 -14.918 1.00 84.75 225 SER A O 1
ATOM 1831 N N . PRO A 1 226 ? 9.637 -6.758 -16.161 1.00 80.50 226 PRO A N 1
ATOM 1832 C CA . PRO A 1 226 ? 9.194 -6.202 -17.443 1.00 80.50 226 PRO A CA 1
ATOM 1833 C C . PRO A 1 226 ? 7.699 -6.444 -17.726 1.00 80.50 226 PRO A C 1
ATOM 1835 O O . PRO A 1 226 ? 7.137 -5.832 -18.628 1.00 80.50 226 PRO A O 1
ATOM 1838 N N . THR A 1 227 ? 7.023 -7.302 -16.951 1.00 81.19 227 THR A N 1
ATOM 1839 C CA . THR A 1 227 ? 5.596 -7.635 -17.126 1.00 81.19 227 THR A CA 1
ATOM 1840 C C . THR A 1 227 ? 4.655 -6.833 -16.222 1.00 81.19 227 THR A C 1
ATOM 1842 O O . THR A 1 227 ? 3.488 -7.207 -16.066 1.00 81.19 227 THR A O 1
ATOM 1845 N N . VAL A 1 228 ? 5.130 -5.732 -15.625 1.00 79.75 228 VAL A N 1
ATOM 1846 C CA . VAL A 1 228 ? 4.373 -4.909 -14.660 1.00 79.75 228 VAL A CA 1
ATOM 1847 C C . VAL A 1 228 ? 2.972 -4.512 -15.147 1.00 79.75 228 VAL A C 1
ATOM 1849 O O . VAL A 1 228 ? 2.035 -4.507 -14.341 1.00 79.75 228 VAL A O 1
ATOM 1852 N N . TRP A 1 229 ? 2.820 -4.242 -16.449 1.00 75.25 229 TRP A N 1
ATOM 1853 C CA . TRP A 1 229 ? 1.550 -3.884 -17.093 1.00 75.25 229 TRP A CA 1
ATOM 1854 C C . TRP A 1 229 ? 0.876 -5.077 -17.781 1.00 75.25 229 TRP A C 1
ATOM 1856 O O . TRP A 1 229 ? -0.339 -5.226 -17.694 1.00 75.25 229 TRP A O 1
ATOM 1866 N N . ALA A 1 230 ? 1.654 -5.981 -18.387 1.00 70.81 230 ALA A N 1
ATOM 1867 C CA . ALA A 1 230 ? 1.134 -7.144 -19.115 1.00 70.81 230 ALA A CA 1
ATOM 1868 C C . ALA A 1 230 ? 0.419 -8.161 -18.206 1.00 70.81 230 ALA A C 1
ATOM 1870 O O . ALA A 1 230 ? -0.540 -8.817 -18.614 1.00 70.81 230 ALA A O 1
ATOM 1871 N N . SER A 1 231 ? 0.863 -8.296 -16.955 1.00 67.94 231 SER A N 1
ATOM 1872 C CA . SER A 1 231 ? 0.305 -9.278 -16.017 1.00 67.94 231 SER A CA 1
ATOM 1873 C C . SER A 1 231 ? -1.027 -8.849 -15.381 1.00 67.94 231 SER A C 1
ATOM 1875 O O . SER A 1 231 ? -1.703 -9.685 -14.764 1.00 67.94 231 SER A O 1
ATOM 1877 N N . GLY A 1 232 ? -1.421 -7.580 -15.555 1.00 70.38 232 GLY A N 1
ATOM 1878 C CA . GLY A 1 232 ? -2.714 -7.033 -15.147 1.00 70.38 232 GLY A CA 1
ATOM 1879 C C . GLY A 1 232 ? -3.087 -7.314 -13.686 1.00 70.38 232 GLY A C 1
ATOM 1880 O O . GLY A 1 232 ? -2.232 -7.385 -12.794 1.00 70.38 232 GLY A O 1
ATOM 1881 N N . MET A 1 233 ? -4.386 -7.533 -13.451 1.00 72.00 233 MET A N 1
ATOM 1882 C CA . MET A 1 233 ? -4.985 -7.616 -12.110 1.00 72.00 233 MET A CA 1
ATOM 1883 C C . MET A 1 233 ? -4.460 -8.758 -11.230 1.00 72.00 233 MET A C 1
ATOM 1885 O O . MET A 1 233 ? -4.536 -8.682 -10.004 1.00 72.00 233 MET A O 1
ATOM 1889 N N . ARG A 1 234 ? -3.881 -9.805 -11.831 1.00 75.75 234 ARG A N 1
ATOM 1890 C CA . ARG A 1 234 ? -3.360 -10.979 -11.106 1.00 75.75 234 ARG A CA 1
ATOM 1891 C C . ARG A 1 234 ? -2.226 -10.616 -10.150 1.00 75.75 234 ARG A C 1
ATOM 1893 O O . ARG A 1 234 ? -2.092 -11.210 -9.087 1.00 75.75 234 ARG A O 1
ATOM 1900 N N . THR A 1 235 ? -1.439 -9.608 -10.509 1.00 80.12 235 THR A N 1
ATOM 1901 C CA . THR A 1 235 ? -0.295 -9.150 -9.705 1.00 80.12 235 THR A CA 1
ATOM 1902 C C . THR A 1 235 ? -0.692 -8.250 -8.539 1.00 80.12 235 THR A C 1
ATOM 1904 O O . THR A 1 235 ? 0.139 -7.965 -7.683 1.00 80.12 235 THR A O 1
ATOM 1907 N N . TYR A 1 236 ? -1.956 -7.826 -8.472 1.00 82.38 236 TYR A N 1
ATOM 1908 C CA . TYR A 1 236 ? -2.497 -7.046 -7.357 1.00 82.38 236 TYR A CA 1
ATOM 1909 C C . TYR A 1 236 ? -3.077 -7.920 -6.243 1.00 82.38 236 TYR A C 1
ATOM 1911 O O . TYR A 1 236 ? -3.519 -7.391 -5.227 1.00 82.38 236 TYR A O 1
ATOM 1919 N N . TYR A 1 237 ? -3.097 -9.244 -6.421 1.00 84.44 237 TYR A N 1
ATOM 1920 C CA . TYR A 1 237 ? -3.783 -10.173 -5.525 1.00 84.44 237 TYR A CA 1
ATOM 1921 C C . TYR A 1 237 ? -3.386 -9.998 -4.051 1.00 84.44 237 TYR A C 1
ATOM 1923 O O . TYR A 1 237 ? -4.257 -9.825 -3.201 1.00 84.44 237 TYR A O 1
ATOM 1931 N N . ILE A 1 238 ? -2.082 -9.972 -3.749 1.00 86.50 238 ILE A N 1
ATOM 1932 C CA . ILE A 1 238 ? -1.578 -9.832 -2.371 1.00 86.50 238 ILE A CA 1
ATOM 1933 C C . ILE A 1 238 ? -2.074 -8.528 -1.746 1.00 86.50 238 ILE A C 1
ATOM 1935 O O . ILE A 1 238 ? -2.569 -8.515 -0.620 1.00 86.50 238 ILE A O 1
ATOM 1939 N N . LEU A 1 239 ? -1.980 -7.433 -2.496 1.00 88.81 239 LEU A N 1
ATOM 1940 C CA . LEU A 1 239 ? -2.419 -6.126 -2.040 1.00 88.81 239 LEU A CA 1
ATOM 1941 C C . LEU A 1 239 ? -3.935 -6.096 -1.790 1.00 88.81 239 LEU A C 1
ATOM 1943 O O . LEU A 1 239 ? -4.352 -5.633 -0.731 1.00 88.81 239 LEU A O 1
ATOM 1947 N N . TYR A 1 240 ? -4.752 -6.658 -2.686 1.00 87.81 240 TYR A N 1
ATOM 1948 C CA . TYR A 1 240 ? -6.202 -6.772 -2.478 1.00 87.81 240 TYR A CA 1
ATOM 1949 C C . TYR A 1 240 ? -6.563 -7.560 -1.219 1.00 87.81 240 TYR A C 1
ATOM 1951 O O . TYR A 1 240 ? -7.442 -7.135 -0.468 1.00 87.81 240 TYR A O 1
ATOM 1959 N N . VAL A 1 241 ? -5.863 -8.664 -0.946 1.00 88.69 241 VAL A N 1
ATOM 1960 C CA . VAL A 1 241 ? -6.059 -9.443 0.286 1.00 88.69 241 VAL A CA 1
ATOM 1961 C C . VAL A 1 241 ? -5.708 -8.609 1.522 1.00 88.69 241 VAL A C 1
ATOM 1963 O O . VAL A 1 241 ? -6.480 -8.581 2.480 1.00 88.69 241 VAL A O 1
ATOM 1966 N N . VAL A 1 242 ? -4.587 -7.881 1.496 1.00 91.25 242 VAL A N 1
ATOM 1967 C CA . VAL A 1 242 ? -4.187 -6.978 2.590 1.00 91.25 242 VAL A CA 1
ATOM 1968 C C . VAL A 1 242 ? -5.257 -5.914 2.848 1.00 91.25 242 VAL A C 1
ATOM 1970 O O . VAL A 1 242 ? -5.634 -5.688 3.997 1.00 91.25 242 VAL A O 1
ATOM 1973 N N . ILE A 1 243 ? -5.790 -5.290 1.799 1.00 89.94 243 ILE A N 1
ATOM 1974 C CA . ILE A 1 243 ? -6.830 -4.258 1.924 1.00 89.94 243 ILE A CA 1
ATOM 1975 C C . ILE A 1 243 ? -8.125 -4.840 2.465 1.00 89.94 243 ILE A C 1
ATOM 1977 O O . ILE A 1 243 ? -8.738 -4.229 3.336 1.00 89.94 243 ILE A O 1
ATOM 1981 N N . ALA A 1 244 ? -8.530 -6.023 2.004 1.00 89.69 244 ALA A 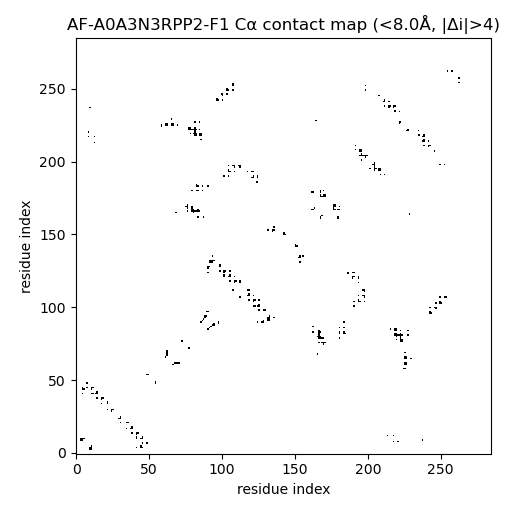N 1
ATOM 1982 C CA . ALA A 1 244 ? -9.710 -6.697 2.531 1.00 89.69 244 ALA A CA 1
ATOM 1983 C C . ALA A 1 244 ? -9.574 -6.943 4.044 1.00 89.69 244 ALA A C 1
ATOM 1985 O O . ALA A 1 244 ? -10.497 -6.646 4.803 1.00 89.69 244 ALA A O 1
ATOM 1986 N N . ILE A 1 245 ? -8.400 -7.394 4.504 1.00 91.12 245 ILE A N 1
ATOM 1987 C CA . ILE A 1 245 ? -8.109 -7.551 5.937 1.00 91.12 245 ILE A CA 1
ATOM 1988 C C . ILE A 1 245 ? -8.192 -6.200 6.663 1.00 91.12 245 ILE A C 1
ATOM 1990 O O . ILE A 1 245 ? -8.822 -6.118 7.718 1.00 91.12 245 ILE A O 1
ATOM 1994 N N . LEU A 1 246 ? -7.601 -5.137 6.107 1.00 93.06 246 LEU A N 1
ATOM 1995 C CA . LEU A 1 246 ? -7.647 -3.792 6.694 1.00 93.06 246 LEU A CA 1
ATOM 1996 C C . LEU A 1 246 ? -9.081 -3.265 6.822 1.00 93.06 246 LEU A C 1
ATOM 1998 O O . LEU A 1 246 ? -9.443 -2.752 7.879 1.00 93.06 246 LEU A O 1
ATOM 2002 N N . VAL A 1 247 ? -9.903 -3.436 5.785 1.00 92.00 247 VAL A N 1
ATOM 2003 C CA . VAL A 1 247 ? -11.321 -3.051 5.777 1.00 92.00 247 VAL A CA 1
ATOM 2004 C C . VAL A 1 247 ? -12.084 -3.808 6.861 1.00 92.00 247 VAL A C 1
ATOM 2006 O O . VAL A 1 247 ? -12.744 -3.180 7.686 1.00 92.00 247 VAL A O 1
ATOM 2009 N N . LEU A 1 248 ? -11.952 -5.136 6.929 1.00 90.56 248 LEU A N 1
ATOM 2010 C CA . LEU A 1 248 ? -12.627 -5.951 7.947 1.00 90.56 248 LEU A CA 1
ATOM 2011 C C . LEU A 1 248 ? -12.212 -5.554 9.370 1.00 90.56 248 LEU A C 1
ATOM 2013 O O . LEU A 1 248 ? -13.050 -5.455 10.268 1.00 90.56 248 LEU A O 1
ATOM 2017 N N . MET A 1 249 ? -10.923 -5.283 9.576 1.00 91.94 249 MET A N 1
ATOM 2018 C CA . MET A 1 249 ? -10.403 -4.837 10.866 1.00 91.94 249 MET A CA 1
ATOM 2019 C C . MET A 1 249 ? -10.896 -3.433 11.228 1.00 91.94 249 MET A C 1
ATOM 2021 O O . MET A 1 249 ? -11.272 -3.208 12.377 1.00 91.94 249 MET A O 1
ATOM 2025 N N . ALA A 1 250 ? -10.958 -2.510 10.267 1.00 90.69 250 ALA A N 1
ATOM 2026 C CA . ALA A 1 250 ? -11.495 -1.168 10.473 1.00 90.69 250 ALA A CA 1
ATOM 2027 C C . ALA A 1 250 ? -12.997 -1.201 10.807 1.00 90.69 250 ALA A C 1
ATOM 2029 O O . ALA A 1 250 ? -13.441 -0.525 11.734 1.00 90.69 250 ALA A O 1
ATOM 2030 N N . VAL A 1 251 ? -13.772 -2.047 10.121 1.00 89.56 251 VAL A N 1
ATOM 2031 C CA . VAL A 1 251 ? -15.188 -2.291 10.435 1.00 89.56 251 VAL A CA 1
ATOM 2032 C C . VAL A 1 251 ? -15.338 -2.837 11.854 1.00 89.56 251 VAL A C 1
ATOM 2034 O O . VAL A 1 251 ? -16.112 -2.292 12.639 1.00 89.56 251 VAL A O 1
ATOM 2037 N N . LYS A 1 252 ? -14.561 -3.863 12.225 1.00 89.19 252 LYS A N 1
ATOM 2038 C CA . LYS A 1 252 ? -14.567 -4.423 13.587 1.00 89.19 252 LYS A CA 1
ATOM 2039 C C . LYS A 1 252 ? -14.239 -3.363 14.642 1.00 89.19 252 LYS A C 1
ATOM 2041 O O . LYS A 1 252 ? -14.821 -3.366 15.725 1.00 89.19 252 LYS A O 1
ATOM 2046 N N . GLU A 1 253 ? -13.316 -2.460 14.337 1.00 89.88 253 GLU A N 1
ATOM 2047 C CA . GLU A 1 253 ? -12.943 -1.371 15.235 1.00 89.88 253 GLU A CA 1
ATOM 2048 C C . GLU A 1 253 ? -14.060 -0.322 15.366 1.00 89.88 253 GLU A C 1
ATOM 2050 O O . GLU A 1 253 ? -14.326 0.148 16.473 1.00 89.88 253 GLU A O 1
ATOM 2055 N N . LEU A 1 254 ? -14.771 -0.010 14.277 1.00 87.25 254 LEU A N 1
ATOM 2056 C CA . LEU A 1 254 ? -15.958 0.854 14.303 1.00 87.25 254 LEU A CA 1
ATOM 2057 C C . LEU A 1 254 ? -17.075 0.249 15.154 1.00 87.25 254 LEU A C 1
ATOM 2059 O O . LEU A 1 254 ? -17.694 0.969 15.941 1.00 87.25 254 LEU A O 1
ATOM 2063 N N . MET A 1 255 ? -17.298 -1.062 15.045 1.00 84.69 255 MET A N 1
ATOM 2064 C CA . MET A 1 255 ? -18.334 -1.776 15.796 1.00 84.69 255 MET A CA 1
ATOM 2065 C C . MET A 1 255 ? -18.200 -1.636 17.309 1.00 84.69 255 MET A C 1
ATOM 2067 O O . MET A 1 255 ? -19.205 -1.511 18.006 1.00 84.69 255 MET A O 1
ATOM 2071 N N . LYS A 1 256 ? -16.973 -1.578 17.836 1.00 83.12 256 LYS A N 1
ATOM 2072 C CA . LYS A 1 256 ? -16.747 -1.380 19.279 1.00 83.12 256 LYS A CA 1
ATOM 2073 C C . LYS A 1 256 ? -17.387 -0.100 19.820 1.00 83.12 256 LYS A C 1
ATOM 2075 O O . LYS A 1 256 ? -17.732 -0.044 20.991 1.00 83.12 256 LYS A O 1
ATOM 2080 N N . SER A 1 257 ? -17.523 0.923 18.974 1.00 71.62 257 SER A N 1
ATOM 2081 C CA . SER A 1 257 ? -18.085 2.229 19.342 1.00 71.62 257 SER A CA 1
ATOM 2082 C C . SER A 1 257 ? -19.599 2.342 19.133 1.00 71.62 257 SER A C 1
ATOM 2084 O O . SER A 1 257 ? -20.184 3.376 19.449 1.00 71.62 257 SER A O 1
ATOM 2086 N N . MET A 1 258 ? -20.239 1.326 18.550 1.00 77.19 258 MET A N 1
ATOM 2087 C CA . MET A 1 258 ? -21.654 1.372 18.181 1.00 77.19 258 MET A CA 1
ATOM 2088 C C . MET A 1 258 ? -22.522 0.587 19.164 1.00 77.19 258 MET A C 1
ATOM 2090 O O . MET A 1 258 ? -22.063 -0.345 19.819 1.00 77.19 258 MET A O 1
ATOM 2094 N N . SER A 1 259 ? -23.800 0.967 19.255 1.00 72.69 259 SER A N 1
ATOM 2095 C CA . SER A 1 259 ? -24.782 0.227 20.046 1.00 72.69 259 SER A CA 1
ATOM 2096 C C . SER A 1 259 ? -24.985 -1.187 19.494 1.00 72.69 259 SER A C 1
ATOM 2098 O O . SER A 1 259 ? -24.844 -1.427 18.293 1.00 72.69 259 SER A O 1
ATOM 2100 N N . LEU A 1 260 ? -25.362 -2.115 20.377 1.00 72.12 260 LE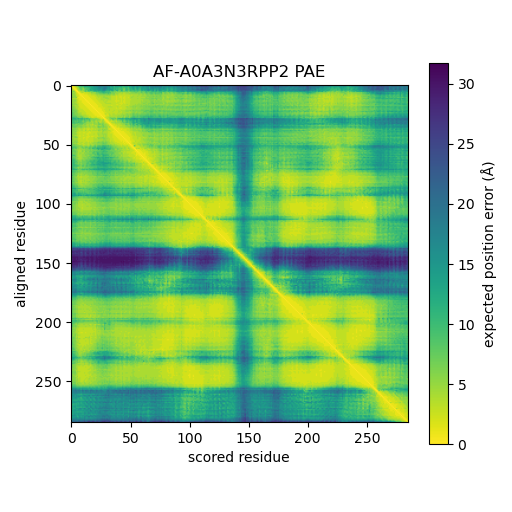U A N 1
ATOM 2101 C CA . LEU A 1 260 ? -25.557 -3.538 20.071 1.00 72.12 260 LEU A CA 1
ATOM 2102 C C . LEU A 1 260 ? -26.480 -3.752 18.855 1.00 72.12 260 LEU A C 1
ATOM 2104 O O . LEU A 1 260 ? -26.114 -4.446 17.914 1.00 72.12 260 LEU A O 1
ATOM 2108 N N . GLN A 1 261 ? -27.591 -3.016 18.797 1.00 69.31 261 GLN A N 1
ATOM 2109 C CA . GLN A 1 261 ? -28.554 -3.076 17.693 1.00 69.31 261 GLN A CA 1
ATOM 2110 C C . GLN A 1 261 ? -27.978 -2.598 16.342 1.00 69.31 261 GLN A C 1
ATOM 2112 O O . GLN A 1 261 ? -28.275 -3.166 15.294 1.00 69.31 261 GLN A O 1
ATOM 2117 N N . LYS A 1 262 ? -27.109 -1.572 16.341 1.00 76.25 262 LYS A N 1
ATOM 2118 C CA . LYS A 1 262 ? -26.426 -1.099 15.119 1.00 76.25 262 LYS A CA 1
ATOM 2119 C C . LYS A 1 262 ? -25.348 -2.083 14.657 1.00 76.25 262 LYS A C 1
ATOM 2121 O O . LYS A 1 262 ? -25.103 -2.202 13.458 1.00 76.25 262 LYS A O 1
ATOM 2126 N N . ASN A 1 263 ? -24.720 -2.788 15.597 1.00 75.06 263 ASN A N 1
ATOM 2127 C CA . ASN A 1 263 ? -23.727 -3.816 15.304 1.00 75.06 263 ASN A CA 1
ATOM 2128 C C . ASN A 1 263 ? -24.344 -5.037 14.624 1.00 75.06 263 ASN A C 1
ATOM 2130 O O . ASN A 1 263 ? -23.825 -5.472 13.597 1.00 75.06 263 ASN A O 1
ATOM 2134 N N . GLU A 1 264 ? -25.456 -5.544 15.155 1.00 74.31 264 GLU A N 1
ATOM 2135 C CA . GLU A 1 264 ? -26.191 -6.663 14.555 1.00 74.31 264 GLU A CA 1
ATOM 2136 C C . GLU A 1 264 ? -26.677 -6.313 13.145 1.00 74.31 264 GLU A C 1
ATOM 2138 O O . GLU A 1 264 ? -26.465 -7.082 12.208 1.00 74.31 264 GLU A O 1
ATOM 2143 N N . PHE A 1 265 ? -27.220 -5.105 12.956 1.00 74.12 265 PHE A N 1
ATOM 2144 C CA . PHE A 1 265 ? -27.641 -4.634 11.636 1.00 74.12 265 PHE A CA 1
ATOM 2145 C C . PHE A 1 265 ? -26.478 -4.564 10.634 1.00 74.12 265 PHE A C 1
ATOM 2147 O O . PHE A 1 265 ? -26.615 -4.984 9.486 1.00 74.12 265 PHE A O 1
ATOM 2154 N N . MET A 1 266 ? -25.309 -4.070 11.054 1.00 77.25 266 MET A N 1
ATOM 2155 C CA . MET A 1 266 ? -24.150 -3.979 10.163 1.00 77.25 266 MET A CA 1
ATOM 2156 C C . MET A 1 266 ? -23.561 -5.358 9.823 1.00 77.25 266 MET A C 1
ATOM 2158 O O . MET A 1 266 ? -23.168 -5.581 8.679 1.00 77.25 266 MET A O 1
ATOM 2162 N N . GLN A 1 267 ? -23.533 -6.299 10.773 1.00 77.44 267 GLN A N 1
ATOM 2163 C CA . GLN A 1 267 ? -23.137 -7.689 10.502 1.00 77.44 267 GLN A CA 1
ATOM 2164 C C . GLN A 1 267 ? -24.102 -8.368 9.530 1.00 77.44 267 GLN A C 1
ATOM 2166 O O . GLN A 1 267 ? -23.668 -9.016 8.575 1.00 77.44 267 GLN A O 1
ATOM 2171 N N . PHE A 1 268 ? -25.404 -8.173 9.730 1.00 74.75 268 PHE A N 1
ATOM 2172 C CA . PHE A 1 268 ? -26.423 -8.668 8.815 1.00 74.75 268 PHE A CA 1
ATOM 2173 C C . PHE A 1 268 ? -26.242 -8.080 7.405 1.00 74.75 268 PHE A C 1
ATOM 2175 O O . PHE A 1 268 ? -26.178 -8.821 6.430 1.00 74.75 268 PHE A O 1
ATOM 2182 N N . GLY A 1 269 ? -26.024 -6.767 7.284 1.00 79.06 269 GLY A N 1
ATOM 2183 C CA . GLY A 1 269 ? -25.756 -6.129 5.990 1.00 79.06 269 GLY A CA 1
ATOM 2184 C C . GLY A 1 269 ? -24.516 -6.687 5.278 1.00 79.06 269 GLY A C 1
ATOM 2185 O O . GLY A 1 269 ? -24.566 -6.975 4.083 1.00 79.06 269 GLY A O 1
ATOM 2186 N N . LEU A 1 270 ? -23.415 -6.901 6.005 1.00 80.25 270 LEU A N 1
ATOM 2187 C CA . LEU A 1 270 ? -22.183 -7.470 5.442 1.00 80.25 270 LEU A CA 1
ATOM 2188 C C . LEU A 1 270 ? -22.357 -8.925 4.992 1.00 80.25 270 LEU A C 1
ATOM 2190 O O . LEU A 1 270 ? -21.834 -9.303 3.945 1.00 80.25 270 LEU A O 1
ATOM 2194 N N . THR A 1 271 ? -23.096 -9.732 5.755 1.00 77.88 271 THR A N 1
ATOM 2195 C CA . THR A 1 271 ? -23.372 -11.131 5.390 1.00 77.88 271 THR A CA 1
ATOM 2196 C C . THR A 1 271 ? -24.275 -11.222 4.164 1.00 77.88 271 THR A C 1
ATOM 2198 O O . THR A 1 271 ? -23.956 -11.970 3.242 1.00 77.88 271 THR A O 1
ATOM 2201 N N . VAL A 1 272 ? -25.329 -10.404 4.086 1.00 77.44 272 VAL A N 1
ATOM 2202 C CA . VAL A 1 272 ? -26.203 -10.324 2.905 1.00 77.44 272 VAL A CA 1
ATOM 2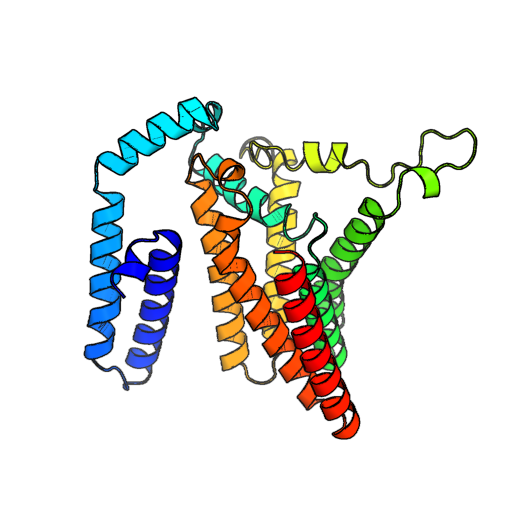203 C C . VAL A 1 272 ? -25.422 -9.866 1.674 1.00 77.44 272 VAL A C 1
ATOM 2205 O O . VAL A 1 272 ? -25.520 -10.500 0.628 1.00 77.44 272 VAL A O 1
ATOM 2208 N N . LEU A 1 273 ? -24.587 -8.828 1.786 1.00 80.50 273 LEU A N 1
ATOM 2209 C CA . LEU A 1 273 ? -23.718 -8.393 0.684 1.00 80.50 273 LEU A CA 1
ATOM 2210 C C . LEU A 1 273 ? -22.747 -9.498 0.244 1.00 80.50 273 LEU A C 1
ATOM 2212 O O . LEU A 1 273 ? -22.555 -9.701 -0.955 1.00 80.50 273 LEU A O 1
ATOM 2216 N N . GLY A 1 274 ? -22.161 -10.231 1.193 1.00 76.75 274 GLY A N 1
ATOM 2217 C CA . GLY A 1 274 ? -21.312 -11.393 0.918 1.00 76.75 274 GLY A CA 1
ATOM 2218 C C . GLY A 1 274 ? -22.043 -12.501 0.152 1.00 76.75 274 GLY A C 1
ATOM 2219 O O . GLY A 1 274 ? -21.514 -13.040 -0.817 1.00 76.75 274 GLY A O 1
ATOM 2220 N N . ILE A 1 275 ? -23.287 -12.799 0.529 1.00 76.31 275 ILE A N 1
ATOM 2221 C CA . ILE A 1 275 ? -24.121 -13.793 -0.158 1.00 76.31 275 ILE A CA 1
ATOM 2222 C C . ILE A 1 275 ? -24.507 -13.299 -1.557 1.00 76.31 275 ILE A C 1
ATOM 2224 O O . ILE A 1 275 ? -24.334 -14.031 -2.528 1.00 76.31 275 ILE A O 1
ATOM 2228 N N . CYS A 1 276 ? -24.959 -12.051 -1.695 1.00 75.25 276 CYS A N 1
ATOM 2229 C CA . CYS A 1 276 ? -25.323 -11.468 -2.988 1.00 75.25 276 CYS A CA 1
ATOM 2230 C C . CYS A 1 276 ? -24.133 -11.439 -3.955 1.00 75.25 276 CYS A C 1
ATOM 2232 O O . CYS A 1 276 ? -24.272 -11.810 -5.117 1.00 75.25 276 CYS A O 1
ATOM 2234 N N . THR A 1 277 ? -22.949 -11.042 -3.483 1.00 78.88 277 THR A N 1
ATOM 2235 C CA . THR A 1 277 ? -21.730 -11.041 -4.309 1.00 78.88 277 THR A CA 1
ATOM 2236 C C . THR A 1 277 ? -21.310 -12.449 -4.709 1.00 78.88 277 THR A C 1
ATOM 2238 O O . THR A 1 277 ? -20.944 -12.657 -5.866 1.00 78.88 277 THR A O 1
ATOM 2241 N N . PHE A 1 278 ? -21.417 -13.431 -3.812 1.00 74.19 278 PHE A N 1
ATOM 2242 C CA . PHE A 1 278 ? -21.173 -14.830 -4.154 1.00 74.19 278 PHE A CA 1
ATOM 2243 C C . PHE A 1 278 ? -22.150 -15.326 -5.228 1.00 74.19 278 PHE A C 1
ATOM 2245 O O . PHE A 1 278 ? -21.713 -15.869 -6.240 1.00 74.19 278 PHE A O 1
ATOM 2252 N N . ILE A 1 279 ? -23.448 -15.057 -5.063 1.00 76.50 279 ILE A N 1
ATOM 2253 C CA . ILE A 1 279 ? -24.491 -15.421 -6.031 1.00 76.50 279 ILE A CA 1
ATOM 2254 C C . ILE A 1 279 ? -24.210 -14.788 -7.398 1.00 76.50 279 ILE A C 1
ATOM 2256 O O . ILE A 1 279 ? -24.177 -15.499 -8.396 1.00 76.50 279 ILE A O 1
ATOM 2260 N N . ILE A 1 280 ? -23.929 -13.482 -7.456 1.00 76.06 280 ILE A N 1
ATOM 2261 C CA . ILE A 1 280 ? -23.594 -12.786 -8.711 1.00 76.06 280 ILE A CA 1
ATOM 2262 C C . ILE A 1 280 ? -22.347 -13.396 -9.359 1.00 76.06 280 ILE A C 1
ATOM 2264 O O . ILE A 1 280 ? -22.303 -13.561 -10.573 1.00 76.06 280 ILE A O 1
ATOM 2268 N N . THR A 1 281 ? -21.341 -13.761 -8.564 1.00 76.31 281 THR A N 1
ATOM 2269 C CA . THR A 1 281 ? -20.095 -14.350 -9.078 1.00 76.31 281 THR A CA 1
ATOM 2270 C C . THR A 1 281 ? -20.307 -15.760 -9.631 1.00 76.31 281 THR A C 1
ATOM 2272 O O . THR A 1 281 ? -19.655 -16.135 -10.602 1.00 76.31 281 THR A O 1
ATOM 2275 N N . VAL A 1 282 ? -21.202 -16.546 -9.027 1.00 75.12 282 VAL A N 1
ATOM 2276 C CA . VAL A 1 282 ? -21.566 -17.886 -9.511 1.00 75.12 282 VAL A CA 1
ATOM 2277 C C . VAL A 1 282 ? -22.456 -17.800 -10.753 1.00 75.12 282 VAL A C 1
ATOM 2279 O O . VAL A 1 282 ? -22.285 -18.606 -11.657 1.00 75.12 282 VAL A O 1
ATOM 2282 N N . ILE A 1 283 ? -23.364 -16.822 -10.817 1.00 73.31 283 ILE A N 1
ATOM 2283 C CA . ILE A 1 283 ? -24.262 -16.609 -11.963 1.00 73.31 283 ILE A CA 1
ATOM 2284 C C . ILE A 1 283 ? -23.521 -16.030 -13.180 1.00 73.31 283 ILE A C 1
ATOM 2286 O O . ILE A 1 283 ? -23.864 -16.359 -14.307 1.00 73.31 283 ILE A O 1
ATOM 2290 N N . ASN A 1 284 ? -22.507 -15.184 -12.969 1.00 66.38 284 ASN A N 1
ATOM 2291 C CA . ASN A 1 284 ? -21.690 -14.602 -14.044 1.00 66.38 284 ASN A CA 1
ATOM 2292 C C . ASN A 1 284 ? -20.524 -15.507 -14.503 1.00 66.38 284 ASN A C 1
ATOM 2294 O O . ASN A 1 284 ? -19.633 -15.030 -15.211 1.00 66.38 284 ASN A O 1
ATOM 2298 N N . ARG A 1 285 ? -20.489 -16.774 -14.078 1.00 49.16 285 ARG A N 1
ATOM 2299 C CA . ARG A 1 285 ? -19.587 -17.802 -14.617 1.00 49.16 285 ARG A CA 1
ATOM 2300 C C . ARG A 1 285 ? -20.290 -18.609 -15.694 1.00 49.16 285 ARG A C 1
ATOM 2302 O O . ARG A 1 285 ? -19.596 -18.928 -16.682 1.00 49.16 285 ARG A O 1
#

Organism: Enterococcus faecalis (NCBI:txid1351)

Foldseek 3Di:
DVVQLLPQLSLVLQLVVLVVVQVVCVVVVNHDCVSVVSNVVSVVSNCVCVPDVVNVVVLVVLCVVQNVCCVVDDPVLLLLLLLLLCQCCQQQDQDPLNLLLLVLLLVLCVVQPPDPVLNVLSVVSNVSSVCNNVLVVPPPVVQPDPDDPPPNPPDVVVVCCCRDNSGNPDDPVDVVSCVSSVVSVSSLVSSLSSLCRSAPDNVVSVVLSSLQVSLSVLSSVLSVGSCNPVVPPVSSVSNSVSSVVSSVVSLVSVLVVDDPVVNVVVVVVVVVVVVVVVVVVVVVD

Secondary structure (DSSP, 8-state):
-HHHHTSHHHHHHHHHHHHHHHHHHHHTT---THHHHHHHHHHHHHHHHHH-HHHHHHHHHHHHHH-GGGGG--HHHHHHHHHHHHHIIIIIS--HHHHHHHHHHHHHHHHH---HHHHHHHHHHHHHHHHHHHHHHS-TTTT--TT-TT--TT-HHHHHHHSBTTBS--BTTBGGGHHHHHHHHHHHHHHHHHHHHH-SSHHHHHHHHHHHHHHHHHHHHHTTSTTTTTTGGGGGHHHHHHHHHHHHHHHHHHHTTS-HHHHHHHHHHHHHHHHHHHHHHHHT-

Mean predicted aligned error: 9.36 Å

pLDDT: mean 79.38, std 12.61, range [41.25, 94.38]

Sequence (285 aa):
MIFLTNQEQVNACFFVLTSIVSLYLIVNGRYNYKLSVFSIISLAELIFSLTTPGNALRAAHEINKWFPEYKNFNFLNKLDLGISSFGKPFFLDMNILFLLLFFLIFLLTYRKCQNYYVRILTALPFFLNLIIYFGNTMGQSFTYVNGNKRAMIWSSSNLNNLFTELGTKLSLFYPGTWIATLVVLALLLCLIVGIYLSFDNKKTSIFLVILMIMGFCSRLIMGFSPTVWASGMRTYYILYVVIAILVLMAVKELMKSMSLQKNEFMQFGLTVLGICTFIITVINR